Protein AF-A0A9W9SJE1-F1 (afdb_monomer)

Secondary structure (DSSP, 8-state):
-HHHHHHHHHHHHHHHHTTHHHHHH--SHHHHHHHHHHHHHHHHTT-HHHHHHHHHHHHHHHHHHHHT--TT--HHHHHHHHHHHHHHHHHHHHHHHH-TTSPP-STGGGGGGSPPP------SSHHHHHHHHHHHHHHHHHHHHHHHHHHHHH-TTT-GGG-TTTHHHHHHHHHHHHHHHHHTS-TTT---SSSPPPSSHHHHHHHHHHHHHHHHHHHHHHHHHHHS-TTHHHHS-THHHHHHHHHHHHHHHHT--TTSPPPHHHHHHHHHHHHHHHHHHHHHTT-

pLDDT: mean 78.99, std 17.35, range [37.31, 98.38]

Structure (mmCIF, N/CA/C/O backbone):
data_AF-A0A9W9SJE1-F1
#
_entry.id   AF-A0A9W9SJE1-F1
#
loop_
_atom_site.group_PDB
_atom_site.id
_atom_site.type_symbol
_atom_site.label_atom_id
_atom_site.label_alt_id
_atom_site.label_comp_id
_atom_site.label_asym_id
_atom_site.label_entity_id
_atom_site.label_seq_id
_atom_site.pdbx_PDB_ins_code
_atom_site.Cartn_x
_atom_site.Cartn_y
_atom_site.Cartn_z
_atom_site.occupancy
_atom_site.B_iso_or_equiv
_atom_site.auth_seq_id
_atom_site.auth_comp_id
_atom_site.auth_asym_id
_atom_site.auth_atom_id
_atom_site.pdbx_PDB_model_num
ATOM 1 N N . MET A 1 1 ? 0.567 29.316 14.029 1.00 60.53 1 MET A N 1
ATOM 2 C CA . MET A 1 1 ? -0.545 28.355 13.853 1.00 60.53 1 MET A CA 1
ATOM 3 C C . MET A 1 1 ? -0.023 26.923 13.755 1.00 60.53 1 MET A C 1
ATOM 5 O O . MET A 1 1 ? -0.413 26.099 14.567 1.00 60.53 1 MET A O 1
ATOM 9 N N . GLU A 1 2 ? 0.942 26.651 12.872 1.00 68.56 2 GLU A N 1
ATOM 10 C CA . GLU A 1 2 ? 1.502 25.303 12.653 1.00 68.56 2 GLU A CA 1
ATOM 11 C C . GLU A 1 2 ? 2.203 24.687 13.886 1.00 68.56 2 GLU A C 1
ATOM 13 O O . GLU A 1 2 ? 1.967 23.532 14.227 1.00 68.56 2 GLU A O 1
ATOM 18 N N . SER A 1 3 ? 2.989 25.474 14.634 1.00 80.44 3 SER A N 1
ATOM 19 C CA . SER A 1 3 ? 3.622 25.030 15.896 1.00 80.44 3 SER A CA 1
ATOM 20 C C . SER A 1 3 ? 2.597 24.581 16.954 1.00 80.44 3 SER A C 1
ATOM 22 O O . SER A 1 3 ? 2.772 23.556 17.612 1.00 80.44 3 SER A O 1
ATOM 24 N N . GLN A 1 4 ? 1.471 25.291 17.057 1.00 85.94 4 GLN A N 1
ATOM 25 C CA . GLN A 1 4 ? 0.402 24.971 18.003 1.00 85.94 4 GLN A CA 1
ATOM 26 C C . GLN A 1 4 ? -0.357 23.696 17.602 1.00 85.94 4 GLN A C 1
ATOM 28 O O . GLN A 1 4 ? -0.699 22.890 18.464 1.00 85.94 4 GLN A O 1
ATOM 33 N N . GLN A 1 5 ? -0.578 23.479 16.302 1.00 85.06 5 GLN A N 1
ATOM 34 C CA . GLN A 1 5 ? -1.190 22.249 15.786 1.00 85.06 5 GLN A CA 1
ATOM 35 C C . GLN A 1 5 ? -0.291 21.030 16.005 1.00 85.06 5 GLN A C 1
ATOM 37 O O . GLN A 1 5 ? -0.777 19.992 16.448 1.00 85.06 5 GLN A O 1
ATOM 42 N N . ARG A 1 6 ? 1.023 21.160 15.775 1.00 87.12 6 ARG A N 1
ATOM 43 C CA . ARG A 1 6 ? 1.996 20.094 16.068 1.00 87.12 6 ARG A CA 1
ATOM 44 C C . ARG A 1 6 ? 2.026 19.749 17.558 1.00 87.12 6 ARG A C 1
ATOM 46 O O . ARG A 1 6 ? 2.008 18.572 17.908 1.00 87.12 6 ARG A O 1
ATOM 53 N N . PHE A 1 7 ? 2.002 20.759 18.429 1.00 90.88 7 PHE A N 1
ATOM 54 C CA . PHE A 1 7 ? 1.930 20.557 19.877 1.00 90.88 7 PHE A CA 1
ATOM 55 C C . PHE A 1 7 ? 0.662 19.794 20.290 1.00 90.88 7 PHE A C 1
ATOM 57 O O . PHE A 1 7 ? 0.749 18.785 20.988 1.00 90.88 7 PHE A O 1
ATOM 64 N N . LEU A 1 8 ? -0.508 20.221 19.805 1.00 92.75 8 LEU A N 1
ATOM 65 C CA . LEU A 1 8 ? -1.774 19.525 20.055 1.00 92.75 8 LEU A CA 1
ATOM 66 C C . LEU A 1 8 ? -1.744 18.085 19.528 1.00 92.75 8 LEU A C 1
ATOM 68 O O . LEU A 1 8 ? -2.147 17.166 20.238 1.00 92.75 8 LEU A O 1
ATOM 72 N N . GLY A 1 9 ? -1.213 17.874 18.321 1.00 90.94 9 GLY A N 1
ATOM 73 C CA . GLY A 1 9 ? -1.046 16.546 17.733 1.00 90.94 9 GLY A CA 1
ATOM 74 C C . GLY A 1 9 ? -0.197 15.618 18.605 1.00 90.94 9 GLY A C 1
ATOM 75 O O . GLY A 1 9 ? -0.580 14.471 18.816 1.00 90.94 9 GLY A O 1
ATOM 76 N N . SER A 1 10 ? 0.908 16.119 19.168 1.00 93.25 10 SER A N 1
ATOM 77 C CA . SER A 1 10 ? 1.743 15.363 20.116 1.00 93.25 10 SER A CA 1
ATOM 78 C C . SER A 1 10 ? 0.975 14.999 21.386 1.00 93.25 10 SER A C 1
ATOM 80 O O . SER A 1 10 ? 0.987 13.845 21.799 1.00 93.25 10 SER A O 1
ATOM 82 N N . MET A 1 11 ? 0.246 15.952 21.972 1.00 95.88 11 MET A N 1
ATOM 83 C CA . MET A 1 11 ? -0.537 15.723 23.192 1.00 95.88 11 MET A CA 1
ATOM 84 C C . MET A 1 11 ? -1.621 14.651 22.999 1.00 95.88 11 MET A C 1
ATOM 86 O O . MET A 1 11 ? -1.776 13.758 23.835 1.00 95.88 11 MET A O 1
ATOM 90 N N . TYR A 1 12 ? -2.368 14.710 21.891 1.00 94.94 12 TYR A N 1
ATOM 91 C CA . TYR A 1 12 ? -3.376 13.694 21.578 1.00 94.94 12 TYR A CA 1
ATOM 92 C C . TYR A 1 12 ? -2.743 12.333 21.309 1.00 94.94 12 TYR A C 1
ATOM 94 O O . TYR A 1 12 ? -3.233 11.321 21.817 1.00 94.94 12 TYR A O 1
ATOM 102 N N . PHE A 1 13 ? -1.640 12.311 20.557 1.00 96.25 13 PHE A N 1
ATOM 103 C CA . PHE A 1 13 ? -0.925 11.078 20.276 1.00 96.25 13 PHE A CA 1
ATOM 104 C C . PHE A 1 13 ? -0.392 10.433 21.553 1.00 96.25 13 PHE A C 1
ATOM 106 O O . PHE A 1 13 ? -0.596 9.244 21.738 1.00 96.25 13 PHE A O 1
ATOM 113 N N . GLU A 1 14 ? 0.202 11.183 22.482 1.00 96.44 14 GLU A N 1
ATOM 114 C CA . GLU A 1 14 ? 0.674 10.638 23.761 1.00 96.44 14 GLU A CA 1
ATOM 115 C C . GLU A 1 14 ? -0.449 9.979 24.571 1.00 96.44 14 GLU A C 1
ATOM 117 O O . GLU A 1 14 ? -0.274 8.893 25.130 1.00 96.44 14 GLU A O 1
ATOM 122 N N . CYS A 1 15 ? -1.624 10.610 24.624 1.00 96.19 15 CYS A N 1
ATOM 123 C CA . CYS A 1 15 ? -2.797 10.049 25.289 1.00 96.19 15 CYS A CA 1
ATOM 124 C C . CYS A 1 15 ? -3.290 8.761 24.613 1.00 96.19 15 CYS A C 1
ATOM 126 O O . CYS A 1 15 ? -3.624 7.799 25.309 1.00 96.19 15 CYS A O 1
ATOM 128 N N . ALA A 1 16 ? -3.323 8.726 23.279 1.00 95.69 16 ALA A N 1
ATOM 129 C CA . ALA A 1 16 ? -3.683 7.532 22.519 1.00 95.69 16 ALA A CA 1
ATOM 130 C C . ALA A 1 16 ? -2.633 6.423 22.684 1.00 95.69 16 ALA A C 1
ATOM 132 O O . ALA A 1 16 ? -2.979 5.271 22.941 1.00 95.69 16 ALA A O 1
ATOM 133 N N . PHE A 1 17 ? -1.349 6.780 22.633 1.00 97.19 17 PHE A N 1
ATOM 134 C CA . PHE A 1 17 ? -0.219 5.861 22.704 1.00 97.19 17 PHE A CA 1
ATOM 135 C C . PHE A 1 17 ? -0.168 5.113 24.040 1.00 97.19 17 PHE A C 1
ATOM 137 O O . PHE A 1 17 ? 0.094 3.913 24.070 1.00 97.19 17 PHE A O 1
ATOM 144 N N . LYS A 1 18 ? -0.551 5.772 25.143 1.00 97.44 18 LYS A N 1
ATOM 145 C CA . LYS A 1 18 ? -0.723 5.127 26.460 1.00 97.44 18 LYS A CA 1
ATOM 146 C C . LYS A 1 18 ? -1.753 3.988 26.462 1.00 97.44 18 LYS A C 1
ATOM 148 O O . LYS A 1 18 ? -1.689 3.128 27.335 1.00 97.44 18 LYS A O 1
ATOM 153 N N . LYS A 1 19 ? -2.696 3.967 25.513 1.00 96.69 19 LYS A N 1
ATOM 154 C CA . LYS A 1 19 ? -3.745 2.938 25.390 1.00 96.69 19 LYS A CA 1
ATOM 155 C C . LYS A 1 19 ? -3.423 1.848 24.367 1.00 96.69 19 LYS A C 1
ATOM 157 O O . LYS A 1 19 ? -4.131 0.848 24.312 1.00 96.69 19 LYS A O 1
ATOM 162 N N . ILE A 1 20 ? -2.351 1.997 23.591 1.00 97.44 20 ILE A N 1
ATOM 163 C CA . ILE A 1 20 ? -1.966 1.048 22.538 1.00 97.44 20 ILE A CA 1
ATOM 164 C C . ILE A 1 20 ? -1.755 -0.394 23.017 1.00 97.44 20 ILE A C 1
ATOM 166 O O . ILE A 1 20 ? -2.112 -1.293 22.254 1.00 97.44 20 ILE A O 1
ATOM 170 N N . PRO A 1 21 ? -1.288 -0.673 24.251 1.00 97.69 21 PRO A N 1
ATOM 171 C CA . 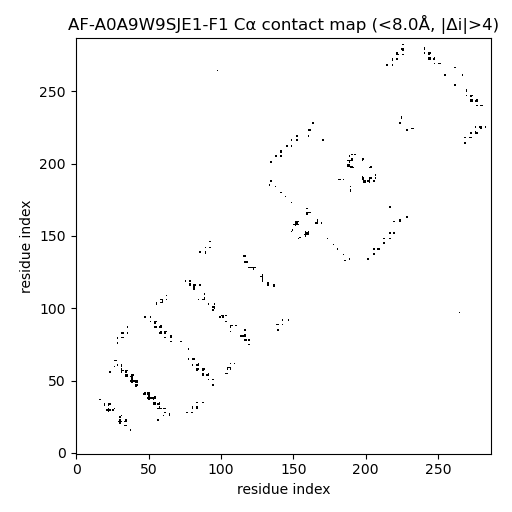PRO A 1 21 ? -1.231 -2.049 24.745 1.00 97.69 21 PRO A CA 1
ATOM 172 C C . PRO A 1 21 ? -2.580 -2.790 24.692 1.00 97.69 21 PRO A C 1
ATOM 174 O O . PRO A 1 21 ? -2.598 -3.997 24.464 1.00 97.69 21 PRO A O 1
ATOM 177 N N . LEU A 1 22 ? -3.710 -2.080 24.826 1.00 96.81 22 LEU A N 1
ATOM 178 C CA . LEU A 1 22 ? -5.050 -2.668 24.685 1.00 96.81 22 LEU A CA 1
ATOM 179 C C . LEU A 1 22 ? -5.296 -3.126 23.240 1.00 96.81 22 LEU A C 1
ATOM 181 O O . LEU A 1 22 ? -5.630 -4.283 23.001 1.00 96.81 22 LEU A O 1
ATOM 185 N N . ALA A 1 23 ? -5.020 -2.253 22.268 1.00 96.06 23 ALA A N 1
ATOM 186 C CA . ALA A 1 23 ? -5.132 -2.579 20.845 1.00 96.06 23 ALA A CA 1
ATOM 187 C C . ALA A 1 23 ? -4.161 -3.699 20.417 1.00 96.06 23 ALA A C 1
ATOM 189 O O . ALA A 1 23 ? -4.458 -4.490 19.524 1.00 96.06 23 ALA A O 1
ATOM 190 N N . GLN A 1 24 ? -2.995 -3.811 21.061 1.00 96.31 24 GLN A N 1
ATOM 191 C CA . GLN A 1 24 ? -2.078 -4.927 20.821 1.00 96.31 24 GLN A CA 1
ATOM 192 C C . GLN A 1 24 ? -2.643 -6.267 21.308 1.00 96.31 24 GLN A C 1
ATOM 194 O O . GLN A 1 24 ? -2.449 -7.280 20.631 1.00 96.31 24 GLN A O 1
ATOM 199 N N . ALA A 1 25 ? -3.351 -6.288 22.437 1.00 96.56 25 ALA A N 1
ATOM 200 C CA . ALA A 1 25 ? -3.960 -7.503 22.974 1.00 96.56 25 ALA A CA 1
ATOM 201 C C . ALA A 1 25 ? -5.207 -7.944 22.182 1.00 96.56 25 ALA A C 1
ATOM 203 O O . ALA A 1 25 ? -5.459 -9.139 22.038 1.00 96.56 25 ALA A O 1
ATOM 204 N N . GLU A 1 26 ? -5.966 -6.998 21.632 1.00 94.56 26 GLU A N 1
ATOM 205 C CA . GLU A 1 26 ? -7.249 -7.262 20.976 1.00 94.56 26 GLU A CA 1
ATOM 206 C C . GLU A 1 26 ? -7.140 -7.665 19.496 1.00 94.56 26 GLU A C 1
ATOM 208 O O . GLU A 1 26 ? -6.205 -7.300 18.782 1.00 94.56 26 GLU A O 1
ATOM 213 N N . PHE A 1 27 ? -8.139 -8.405 19.010 1.00 92.69 27 PHE A N 1
ATOM 214 C CA . PHE A 1 27 ? -8.314 -8.771 17.600 1.00 92.69 27 PHE A CA 1
ATOM 215 C C . PHE A 1 27 ? -9.662 -8.241 17.106 1.00 92.69 27 PHE A C 1
ATOM 217 O O . PHE A 1 27 ? -10.623 -8.982 16.927 1.00 92.69 27 PHE A O 1
ATOM 224 N N . THR A 1 28 ? -9.738 -6.924 16.937 1.00 92.44 28 THR A N 1
ATOM 225 C CA . THR A 1 28 ? -10.924 -6.207 16.452 1.00 92.44 28 THR A CA 1
ATOM 226 C C . THR A 1 28 ? -10.528 -5.247 15.329 1.00 92.44 28 THR A C 1
ATOM 228 O O . THR A 1 28 ? -9.356 -4.883 15.204 1.00 92.44 28 THR A O 1
ATOM 231 N N . ALA A 1 29 ? -11.493 -4.828 14.504 1.00 92.19 29 ALA A N 1
ATOM 232 C CA . ALA A 1 29 ? -11.247 -3.828 13.461 1.00 92.19 29 ALA A CA 1
ATOM 233 C C . ALA A 1 29 ? -10.716 -2.512 14.055 1.00 92.19 29 ALA A C 1
ATOM 235 O O . ALA A 1 29 ? -9.742 -1.962 13.545 1.00 92.19 29 ALA A O 1
ATOM 236 N N . ASP A 1 30 ? -11.277 -2.082 15.187 1.00 94.19 30 ASP A N 1
ATOM 237 C CA . ASP A 1 30 ? -10.871 -0.864 15.893 1.00 94.19 30 ASP A CA 1
ATOM 238 C C . ASP A 1 30 ? -9.426 -0.967 16.403 1.00 94.19 30 ASP A C 1
ATOM 240 O O . ASP A 1 30 ? -8.629 -0.048 16.222 1.00 94.19 30 ASP A O 1
ATOM 244 N N . ALA A 1 31 ? -9.040 -2.116 16.970 1.00 96.12 31 ALA A N 1
ATOM 245 C CA . ALA A 1 31 ? -7.670 -2.354 17.415 1.00 96.12 31 ALA A CA 1
ATOM 246 C C . ALA A 1 31 ? -6.671 -2.300 16.247 1.00 96.12 31 ALA A C 1
ATOM 248 O O . ALA A 1 31 ? -5.624 -1.653 16.347 1.00 96.12 31 ALA A O 1
ATOM 249 N N . VAL A 1 32 ? -7.006 -2.931 15.117 1.00 97.19 32 VAL A N 1
ATOM 250 C CA . VAL A 1 32 ? -6.198 -2.874 13.890 1.00 97.19 32 VAL A CA 1
ATOM 251 C C . VAL A 1 32 ? -6.081 -1.437 13.380 1.00 97.19 32 VAL A C 1
ATOM 253 O O . VAL A 1 32 ? -4.984 -0.997 13.035 1.00 97.19 32 VAL A O 1
ATOM 256 N N . GLN A 1 33 ? -7.176 -0.681 13.399 1.00 96.31 33 GLN A N 1
ATOM 257 C CA . GLN A 1 33 ? -7.207 0.721 13.000 1.00 96.31 33 GLN A CA 1
ATOM 258 C C . GLN A 1 33 ? -6.338 1.602 13.912 1.00 96.31 33 GLN A C 1
ATOM 260 O O . GLN A 1 33 ? -5.570 2.428 13.417 1.00 96.31 33 GLN A O 1
ATOM 265 N N . CYS A 1 34 ? -6.384 1.401 15.233 1.00 97.75 34 CYS A N 1
ATOM 266 C CA . CYS A 1 34 ? -5.523 2.110 16.181 1.00 97.75 34 CYS A CA 1
ATOM 267 C C . CYS A 1 34 ? -4.034 1.846 15.921 1.00 97.75 34 CYS A C 1
ATOM 269 O O . CYS A 1 34 ? -3.230 2.783 15.926 1.00 97.75 34 CYS A O 1
ATOM 271 N N . LEU A 1 35 ? -3.655 0.586 15.679 1.00 98.38 35 LEU A N 1
ATOM 272 C CA . LEU A 1 35 ? -2.274 0.221 15.349 1.00 98.38 35 LEU A CA 1
ATOM 273 C C . LEU A 1 35 ? -1.845 0.842 14.016 1.00 98.38 35 LEU A C 1
ATOM 275 O O . LEU A 1 35 ? -0.769 1.432 13.936 1.00 98.38 35 LEU A O 1
ATOM 279 N N . PHE A 1 36 ? -2.707 0.786 13.002 1.00 98.31 36 PHE A N 1
ATOM 280 C CA . PHE A 1 36 ? -2.451 1.381 11.696 1.00 98.31 36 PHE A CA 1
ATOM 281 C C . PHE A 1 36 ? -2.221 2.898 11.788 1.00 98.31 36 PHE A C 1
ATOM 283 O O . PHE A 1 36 ? -1.191 3.390 11.327 1.00 98.31 36 PHE A O 1
ATOM 290 N N . PHE A 1 37 ? -3.110 3.641 12.457 1.00 97.75 37 PHE A N 1
ATOM 291 C CA . PHE A 1 37 ? -2.941 5.087 12.642 1.00 97.75 37 PHE A CA 1
ATOM 292 C C . PHE A 1 37 ? -1.718 5.446 13.487 1.00 97.75 37 PHE A C 1
ATOM 294 O O . PHE A 1 37 ? -1.068 6.457 13.224 1.00 97.75 37 PHE A O 1
ATOM 301 N N . THR A 1 38 ? -1.362 4.610 14.464 1.00 98.25 38 THR A N 1
ATOM 302 C CA . THR A 1 38 ? -0.121 4.783 15.232 1.00 98.25 38 THR A CA 1
ATOM 303 C C . THR A 1 38 ? 1.102 4.661 14.330 1.00 98.25 38 THR A C 1
ATOM 305 O O . THR A 1 38 ? 2.008 5.491 14.395 1.00 98.25 38 THR A O 1
ATOM 308 N N . GLY A 1 39 ? 1.106 3.665 13.442 1.00 97.94 39 GLY A N 1
ATOM 309 C CA . GLY A 1 39 ? 2.144 3.504 12.432 1.00 97.94 39 GLY A CA 1
ATOM 310 C C . GLY A 1 39 ? 2.230 4.696 11.480 1.00 97.94 39 GLY A C 1
ATOM 311 O O . GLY A 1 39 ? 3.318 5.231 11.282 1.00 97.94 39 GLY A O 1
ATOM 312 N N . LEU A 1 40 ? 1.090 5.178 10.970 1.00 97.31 40 LEU A N 1
ATOM 313 C CA . LEU A 1 40 ? 1.037 6.376 10.124 1.00 97.31 40 LEU A CA 1
ATOM 314 C C . LEU A 1 40 ? 1.584 7.618 10.830 1.00 97.31 40 LEU A C 1
ATOM 316 O O . LEU A 1 40 ? 2.345 8.376 10.232 1.00 97.31 40 LEU A O 1
ATOM 320 N N . TYR A 1 41 ? 1.246 7.821 12.104 1.00 96.44 41 TYR A N 1
ATOM 321 C CA . TYR A 1 41 ? 1.782 8.936 12.880 1.00 96.44 41 TYR A CA 1
ATOM 322 C C . TYR A 1 41 ? 3.315 8.875 12.964 1.00 96.44 41 TYR A C 1
ATOM 324 O O . TYR A 1 41 ? 3.989 9.874 12.717 1.00 96.44 41 TYR A O 1
ATOM 332 N N . PHE A 1 42 ? 3.890 7.694 13.223 1.00 96.31 42 PHE A N 1
ATOM 333 C CA . PHE A 1 42 ? 5.345 7.519 13.191 1.00 96.31 42 PHE A CA 1
ATOM 334 C C . PHE A 1 42 ? 5.953 7.739 11.801 1.00 96.31 42 PHE A C 1
ATOM 336 O O . PHE A 1 42 ? 7.063 8.271 11.723 1.00 96.31 42 PHE A O 1
ATOM 343 N N . SER A 1 43 ? 5.246 7.399 10.718 1.00 93.62 43 SER A N 1
ATOM 344 C CA . SER A 1 43 ? 5.682 7.727 9.354 1.00 93.62 43 SER A CA 1
ATOM 345 C C . SER A 1 43 ? 5.784 9.239 9.149 1.00 93.62 43 SER A C 1
ATOM 347 O O . SER A 1 43 ? 6.801 9.712 8.647 1.00 93.62 43 SER A O 1
ATOM 349 N N . PHE A 1 44 ? 4.792 10.014 9.608 1.00 91.50 44 PHE A N 1
ATOM 350 C CA . PHE A 1 44 ? 4.830 11.483 9.545 1.00 91.50 44 PHE A CA 1
ATOM 351 C C . PHE A 1 44 ? 5.928 12.102 10.416 1.00 91.50 44 PHE A C 1
ATOM 353 O O . PHE A 1 44 ? 6.427 13.180 10.104 1.00 91.50 44 PHE A O 1
ATOM 360 N N . LEU A 1 45 ? 6.345 11.412 11.479 1.00 90.38 45 LEU A N 1
ATOM 361 C CA . LEU A 1 45 ? 7.508 11.791 12.282 1.00 90.38 45 LEU A CA 1
ATOM 362 C C . LEU A 1 45 ? 8.849 11.332 11.688 1.00 90.38 45 LEU A C 1
ATOM 364 O O . LEU A 1 45 ? 9.872 11.481 12.356 1.00 90.38 45 LEU A O 1
ATOM 368 N N . GLN A 1 46 ? 8.856 10.751 10.483 1.00 91.56 46 GLN A N 1
ATOM 369 C CA . GLN A 1 46 ? 10.049 10.203 9.828 1.00 91.56 46 GLN A CA 1
ATOM 370 C C . GLN A 1 46 ? 10.757 9.136 10.683 1.00 91.56 46 GLN A C 1
ATOM 372 O O . GLN A 1 46 ? 11.983 9.069 10.752 1.00 91.56 46 GLN A O 1
ATOM 377 N N . ARG A 1 47 ? 9.980 8.278 11.359 1.00 91.75 47 ARG A N 1
ATOM 378 C CA . ARG A 1 47 ? 10.493 7.194 12.213 1.00 91.75 47 ARG A CA 1
ATOM 379 C C . ARG A 1 47 ? 10.177 5.823 11.606 1.00 91.75 47 ARG A C 1
ATOM 381 O O . ARG A 1 47 ? 9.300 5.122 12.117 1.00 91.75 47 ARG A O 1
ATOM 388 N N . PRO A 1 48 ? 10.881 5.411 10.535 1.00 92.25 48 PRO A N 1
ATOM 389 C CA . PRO A 1 48 ? 10.487 4.275 9.701 1.00 92.25 48 PRO A CA 1
ATOM 390 C C . PRO A 1 48 ? 10.439 2.947 10.461 1.00 92.25 48 PRO A C 1
ATOM 392 O O . PRO A 1 48 ? 9.507 2.181 10.267 1.00 92.25 48 PRO A O 1
ATOM 395 N N . LEU A 1 49 ? 11.372 2.688 11.385 1.00 93.31 49 LEU A N 1
ATOM 396 C CA . LEU A 1 49 ? 11.376 1.438 12.161 1.00 93.31 49 LEU A CA 1
ATOM 397 C C . LEU A 1 49 ? 10.184 1.337 13.123 1.00 93.31 49 LEU A C 1
ATOM 399 O O . LEU A 1 49 ? 9.599 0.267 13.287 1.00 93.31 49 LEU A O 1
ATOM 403 N N . GLN A 1 50 ? 9.801 2.456 13.746 1.00 96.25 50 GLN A N 1
ATOM 404 C CA . GLN A 1 50 ? 8.627 2.497 14.619 1.00 96.25 50 GLN A CA 1
ATOM 405 C C . GLN A 1 50 ? 7.346 2.369 13.791 1.00 96.25 50 GLN A C 1
ATOM 407 O O . GLN A 1 50 ? 6.474 1.576 14.137 1.00 96.25 50 GLN A O 1
ATOM 412 N N . ALA A 1 51 ? 7.263 3.097 12.676 1.00 97.31 51 ALA A N 1
ATOM 413 C CA . ALA A 1 51 ? 6.144 3.018 11.746 1.00 97.31 51 ALA A CA 1
ATOM 414 C C . ALA A 1 51 ? 5.938 1.590 11.232 1.00 97.31 51 ALA A C 1
ATOM 416 O O . ALA A 1 51 ? 4.843 1.039 11.356 1.00 97.31 51 ALA A O 1
ATOM 417 N N . TRP A 1 52 ? 7.013 0.968 10.747 1.00 96.94 52 TRP A N 1
ATOM 418 C CA . TRP A 1 52 ? 7.018 -0.407 10.273 1.00 96.94 52 TRP A CA 1
ATOM 419 C C . TRP A 1 52 ? 6.534 -1.388 11.345 1.00 96.94 52 TRP A C 1
ATOM 421 O O . TRP A 1 52 ? 5.700 -2.236 11.041 1.00 96.94 52 TRP A O 1
ATOM 431 N N . SER A 1 53 ? 6.980 -1.261 12.600 1.00 97.44 53 SER A N 1
ATOM 432 C CA . SER A 1 53 ? 6.559 -2.165 13.681 1.00 97.44 53 SER A CA 1
ATOM 433 C C . SER A 1 53 ? 5.037 -2.154 13.888 1.00 97.44 53 SER A C 1
ATOM 435 O O . SER A 1 53 ? 4.411 -3.213 13.974 1.00 97.44 53 SER A O 1
ATOM 437 N N . PHE A 1 54 ? 4.422 -0.969 13.905 1.00 98.25 54 PHE A N 1
ATOM 438 C CA . PHE A 1 54 ? 2.974 -0.831 14.079 1.00 98.25 54 PHE A CA 1
ATOM 439 C C . PHE A 1 54 ? 2.178 -1.211 12.828 1.00 98.25 54 PHE A C 1
ATOM 441 O O . PHE A 1 54 ? 1.147 -1.876 12.944 1.00 98.25 54 PHE A O 1
ATOM 448 N N . ILE A 1 55 ? 2.668 -0.857 11.637 1.00 98.19 55 ILE A N 1
ATOM 449 C CA . ILE A 1 55 ? 2.052 -1.248 10.361 1.00 98.19 55 ILE A CA 1
ATOM 450 C C . ILE A 1 55 ? 2.104 -2.767 10.186 1.00 98.19 55 ILE A C 1
ATOM 452 O O . ILE A 1 55 ? 1.108 -3.355 9.774 1.00 98.19 55 ILE A O 1
ATOM 456 N N . SER A 1 56 ? 3.200 -3.414 10.587 1.00 97.75 56 SER A N 1
ATOM 457 C CA . SER A 1 56 ? 3.349 -4.872 10.542 1.00 97.75 56 SER A CA 1
ATOM 458 C C . SER A 1 56 ? 2.416 -5.579 11.524 1.00 97.75 56 SER A C 1
ATOM 460 O O . S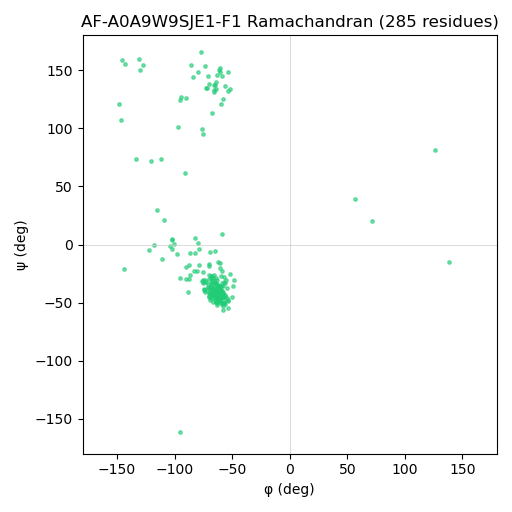ER A 1 56 ? 1.802 -6.598 11.197 1.00 97.75 56 SER A O 1
ATOM 462 N N . ALA A 1 57 ? 2.250 -5.025 12.729 1.00 97.88 57 ALA A N 1
ATOM 463 C CA . ALA A 1 57 ? 1.285 -5.536 13.699 1.00 97.88 57 ALA A CA 1
ATOM 464 C C . ALA A 1 57 ? -0.158 -5.412 13.178 1.00 97.88 57 ALA A C 1
ATOM 466 O O . ALA A 1 57 ? -0.934 -6.366 13.280 1.00 97.88 57 ALA A O 1
ATOM 467 N N . ALA A 1 58 ? -0.505 -4.266 12.578 1.00 98.25 58 ALA A N 1
ATOM 468 C CA . ALA A 1 58 ? -1.802 -4.050 11.945 1.00 98.25 58 ALA A CA 1
ATOM 469 C C . ALA A 1 58 ? -2.024 -5.020 10.772 1.00 98.25 58 ALA A C 1
ATOM 471 O O . ALA A 1 58 ? -3.061 -5.675 10.724 1.00 98.25 58 ALA A O 1
ATOM 472 N N . ALA A 1 59 ? -1.034 -5.183 9.890 1.00 97.62 59 ALA A N 1
ATOM 473 C CA . ALA A 1 59 ? -1.061 -6.105 8.754 1.00 97.62 59 ALA A CA 1
ATOM 474 C C . ALA A 1 59 ? -1.311 -7.554 9.195 1.00 97.62 59 ALA A C 1
ATOM 476 O O . ALA A 1 59 ? -2.238 -8.204 8.711 1.00 97.62 59 ALA A O 1
ATOM 477 N N . THR A 1 60 ? -0.542 -8.032 10.177 1.00 96.88 60 THR A N 1
ATOM 478 C CA . THR A 1 60 ? -0.644 -9.401 10.706 1.00 96.88 60 THR A CA 1
ATOM 479 C C . THR A 1 60 ? -2.024 -9.665 11.310 1.00 96.88 60 THR A C 1
ATOM 481 O O . THR A 1 60 ? -2.664 -10.673 11.006 1.00 96.88 60 THR A O 1
ATOM 484 N N . LYS A 1 61 ? -2.525 -8.744 12.143 1.00 96.31 61 LYS A N 1
ATOM 485 C CA . LYS A 1 61 ? -3.862 -8.862 12.741 1.00 96.31 61 LYS A CA 1
ATOM 486 C C . LYS A 1 61 ? -4.966 -8.770 11.691 1.00 96.31 61 LYS A C 1
ATOM 488 O O . LYS A 1 61 ? -5.916 -9.544 11.752 1.00 96.31 61 LYS A O 1
ATOM 493 N N . CYS A 1 62 ? -4.830 -7.868 10.722 1.00 95.00 62 CYS A N 1
ATOM 494 C CA . CYS A 1 62 ? -5.785 -7.710 9.630 1.00 95.00 62 CYS A CA 1
ATOM 495 C C . CYS A 1 62 ? -5.889 -8.995 8.796 1.00 95.00 62 CYS A C 1
ATOM 497 O O . CYS A 1 62 ? -6.989 -9.499 8.581 1.00 95.00 62 CYS A O 1
ATOM 499 N N . ARG A 1 63 ? -4.747 -9.591 8.426 1.00 94.62 63 ARG A N 1
ATOM 500 C CA . ARG A 1 63 ? -4.673 -10.891 7.741 1.00 94.62 63 ARG A CA 1
ATOM 501 C C . ARG A 1 63 ? -5.428 -11.980 8.504 1.00 94.62 63 ARG A C 1
ATOM 503 O O . ARG A 1 63 ? -6.223 -12.703 7.907 1.00 94.62 63 ARG A O 1
ATOM 510 N N . LEU A 1 64 ? -5.207 -12.089 9.814 1.00 93.62 64 LEU A N 1
ATOM 511 C CA . LEU A 1 64 ? -5.907 -13.064 10.655 1.00 93.62 64 LEU A CA 1
ATOM 512 C C . LEU A 1 64 ? -7.420 -12.809 10.695 1.00 93.62 64 LEU A C 1
ATOM 514 O O . LEU A 1 64 ? -8.196 -13.736 10.487 1.00 93.62 64 LEU A O 1
ATOM 518 N N . LEU A 1 65 ? -7.850 -11.563 10.895 1.00 93.75 65 LEU A N 1
ATOM 519 C CA . LEU A 1 65 ? -9.274 -11.220 10.944 1.00 93.75 65 LEU A CA 1
ATOM 520 C C . LEU A 1 65 ? -9.993 -11.487 9.618 1.00 93.75 65 LEU A C 1
ATOM 522 O O . LEU A 1 65 ? -11.098 -12.027 9.627 1.00 93.75 65 LEU A O 1
ATOM 526 N N . LEU A 1 66 ? -9.361 -11.173 8.487 1.00 92.3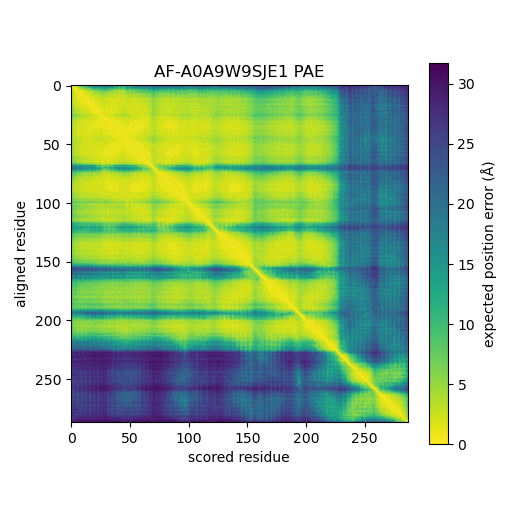1 66 LEU A N 1
ATOM 527 C CA . LEU A 1 66 ? -9.908 -11.461 7.158 1.00 92.31 66 LEU A CA 1
ATOM 528 C C . LEU A 1 66 ? -9.970 -12.969 6.871 1.00 92.31 66 LEU A C 1
ATOM 530 O O . LEU A 1 66 ? -10.890 -13.424 6.201 1.00 92.31 66 LEU A O 1
ATOM 534 N N . SER A 1 67 ? -9.036 -13.753 7.418 1.00 90.50 67 SER A N 1
ATOM 535 C CA . SER A 1 67 ? -9.000 -15.213 7.231 1.00 90.50 67 SER A CA 1
ATOM 536 C C . SER A 1 67 ? -10.042 -15.951 8.080 1.00 90.50 67 SER A C 1
ATOM 538 O O . SER A 1 67 ? -10.546 -16.993 7.671 1.00 90.50 67 SER A O 1
ATOM 540 N N . TYR A 1 68 ? -10.374 -15.418 9.259 1.00 88.62 68 TYR A N 1
ATOM 541 C CA . TYR A 1 68 ? -11.297 -16.030 10.223 1.00 88.62 68 TYR A CA 1
ATOM 542 C C . TYR A 1 68 ? -12.565 -15.197 10.438 1.00 88.62 68 TYR A C 1
ATOM 544 O O . TYR A 1 68 ? -13.142 -15.200 11.525 1.00 88.62 68 TYR A O 1
ATOM 552 N N . THR A 1 69 ? -12.993 -14.458 9.412 1.00 82.56 69 THR A N 1
ATOM 553 C CA . THR A 1 69 ? -14.170 -13.587 9.483 1.00 82.56 69 THR A CA 1
ATOM 554 C C . THR A 1 69 ? -15.434 -14.397 9.822 1.00 82.56 69 THR A C 1
ATOM 556 O O . THR A 1 69 ? -15.809 -15.290 9.059 1.00 82.56 69 THR A O 1
ATOM 559 N N . PRO A 1 70 ? -16.133 -14.091 10.934 1.00 79.81 70 PRO A N 1
ATOM 560 C CA . PRO A 1 70 ? -17.435 -14.682 11.226 1.00 79.81 70 PRO A CA 1
ATOM 561 C C . PRO A 1 70 ? -18.476 -14.301 10.166 1.00 79.81 70 PRO A C 1
ATOM 563 O O . PRO A 1 70 ? -18.482 -13.169 9.688 1.00 79.81 70 PRO A O 1
ATOM 566 N N . SER A 1 71 ? -19.411 -15.206 9.866 1.00 76.50 71 SER A N 1
ATOM 567 C CA . SER A 1 71 ? -20.450 -14.997 8.839 1.00 76.50 71 SER A CA 1
ATOM 568 C C . SER A 1 71 ? -21.380 -13.798 9.093 1.00 76.50 71 SER A C 1
ATOM 570 O O . SER A 1 71 ? -22.079 -13.387 8.174 1.00 76.50 71 SER A O 1
ATOM 572 N N . ASP A 1 72 ? -21.409 -13.265 10.315 1.00 81.81 72 ASP A N 1
ATOM 573 C CA . ASP A 1 72 ? -22.325 -12.205 10.767 1.00 81.81 72 ASP A CA 1
ATOM 574 C C . ASP A 1 72 ? -21.613 -10.854 10.994 1.00 81.81 72 ASP A C 1
ATOM 576 O O . ASP A 1 72 ? -22.057 -10.006 11.764 1.00 81.81 72 ASP A O 1
ATOM 580 N N . GLN A 1 73 ? -20.436 -10.644 10.391 1.00 82.00 73 GLN A N 1
ATOM 581 C CA . GLN A 1 73 ? -19.740 -9.363 10.538 1.00 82.00 73 GLN A CA 1
ATOM 582 C C . GLN A 1 73 ? -20.434 -8.245 9.745 1.00 82.00 73 GLN A C 1
ATOM 584 O O . GLN A 1 73 ? -20.730 -8.430 8.562 1.00 82.00 73 GLN A O 1
ATOM 589 N N . PRO A 1 74 ? -20.617 -7.052 10.346 1.00 87.88 74 PRO A N 1
ATOM 590 C CA . PRO A 1 74 ? -21.131 -5.893 9.632 1.00 87.88 74 PRO A CA 1
ATOM 591 C C . PRO A 1 74 ? -20.271 -5.559 8.400 1.00 87.88 74 PRO A C 1
ATOM 593 O O . PRO A 1 74 ? -19.038 -5.521 8.515 1.00 87.88 74 PRO A O 1
ATOM 596 N N . PRO A 1 75 ? -20.884 -5.249 7.243 1.00 88.00 75 PRO A N 1
ATOM 597 C CA . PRO A 1 75 ? -20.155 -4.993 6.000 1.00 88.00 75 PRO A CA 1
ATOM 598 C C . PRO A 1 75 ? -19.181 -3.813 6.117 1.00 88.00 75 PRO A C 1
ATOM 600 O O . PRO A 1 75 ? -18.073 -3.876 5.591 1.00 88.00 75 PRO A O 1
ATOM 603 N N . GLU A 1 76 ? -19.540 -2.776 6.877 1.00 88.62 76 GLU A N 1
ATOM 604 C CA . GLU A 1 76 ? -18.686 -1.606 7.124 1.00 88.62 76 GLU A CA 1
ATOM 605 C C . GLU A 1 76 ? -17.372 -1.970 7.828 1.00 88.62 76 GLU A C 1
ATOM 607 O O . GLU A 1 76 ? -16.310 -1.452 7.485 1.00 88.62 76 GLU A O 1
ATOM 612 N N . ARG A 1 77 ? -17.412 -2.909 8.783 1.00 89.25 77 ARG A N 1
ATOM 613 C CA . ARG A 1 77 ? -16.205 -3.366 9.491 1.00 89.25 77 ARG A CA 1
ATOM 614 C C . ARG A 1 77 ? -15.284 -4.156 8.573 1.00 89.25 77 ARG A C 1
ATOM 616 O O . ARG A 1 77 ? -14.065 -4.005 8.655 1.00 89.25 77 ARG A O 1
ATOM 623 N N . LEU A 1 78 ? -15.859 -4.977 7.697 1.00 90.12 78 LEU A N 1
ATOM 624 C CA . LEU A 1 78 ? -15.097 -5.721 6.697 1.00 90.12 78 LEU A CA 1
ATOM 625 C C . LEU A 1 78 ? -14.459 -4.787 5.674 1.00 90.12 78 LEU A C 1
ATOM 627 O O . LEU A 1 78 ? -13.297 -4.977 5.322 1.00 90.12 78 LEU A O 1
ATOM 631 N N . GLU A 1 79 ? -15.177 -3.755 5.243 1.00 91.56 79 GLU A N 1
ATOM 632 C CA . GLU A 1 79 ? -14.638 -2.747 4.336 1.00 91.56 79 GLU A CA 1
ATOM 633 C C . GLU A 1 79 ? -13.528 -1.914 5.000 1.00 91.56 79 GLU A C 1
ATOM 635 O O . GLU A 1 79 ? -12.487 -1.676 4.386 1.00 91.56 79 GLU A O 1
ATOM 640 N N . CYS A 1 80 ? -13.676 -1.562 6.283 1.00 92.38 80 CYS A N 1
ATOM 641 C CA . CYS A 1 80 ? -12.617 -0.922 7.066 1.00 92.38 80 CYS A CA 1
ATOM 642 C C . CYS A 1 80 ? -11.347 -1.792 7.120 1.00 92.38 80 CYS A C 1
ATOM 644 O O . CYS A 1 80 ? -10.258 -1.328 6.772 1.00 92.38 80 CYS A O 1
ATOM 646 N N . LEU A 1 81 ? -11.480 -3.079 7.468 1.00 94.50 81 LEU A N 1
ATOM 647 C CA . LEU A 1 81 ? -10.359 -4.026 7.471 1.00 94.50 81 LEU A CA 1
ATOM 648 C C . LEU A 1 81 ? -9.726 -4.168 6.085 1.00 94.50 81 LEU A C 1
ATOM 650 O O . LEU A 1 81 ? -8.505 -4.121 5.966 1.00 94.50 81 LEU A O 1
ATOM 654 N N . ARG A 1 82 ? -10.534 -4.281 5.027 1.00 94.75 82 ARG A N 1
ATOM 655 C CA . ARG A 1 82 ? -10.061 -4.368 3.639 1.00 94.75 82 ARG A CA 1
ATOM 656 C C . ARG A 1 82 ? -9.246 -3.137 3.245 1.00 94.75 82 ARG A C 1
ATOM 658 O O . ARG A 1 82 ? -8.169 -3.266 2.668 1.00 94.75 82 ARG A O 1
ATOM 665 N N . ARG A 1 83 ? -9.701 -1.936 3.597 1.00 95.44 83 ARG A N 1
ATOM 666 C CA . ARG A 1 83 ? -8.962 -0.691 3.334 1.00 95.44 83 ARG A CA 1
ATOM 667 C C . ARG A 1 83 ? -7.654 -0.620 4.117 1.00 95.44 83 ARG A C 1
ATOM 669 O O . ARG A 1 83 ? -6.636 -0.213 3.553 1.00 95.44 83 ARG A O 1
ATOM 676 N N . ILE A 1 84 ? -7.644 -1.070 5.373 1.00 96.75 84 ILE A N 1
ATOM 677 C CA . ILE A 1 84 ? -6.407 -1.164 6.161 1.00 96.75 84 ILE A CA 1
ATOM 678 C C . ILE A 1 84 ? -5.461 -2.206 5.557 1.00 96.75 84 ILE A C 1
ATOM 680 O O . ILE A 1 84 ? -4.277 -1.921 5.421 1.00 96.75 84 ILE A O 1
ATOM 684 N N . PHE A 1 85 ? -5.966 -3.364 5.123 1.00 97.69 85 PHE A N 1
ATOM 685 C CA . PHE A 1 85 ? -5.181 -4.394 4.439 1.00 97.69 85 PHE A CA 1
ATOM 686 C C . PHE A 1 85 ? -4.437 -3.816 3.233 1.00 97.69 85 PHE A C 1
ATOM 688 O O . PHE A 1 85 ? -3.212 -3.892 3.172 1.00 97.69 85 PHE A O 1
ATOM 695 N N . TRP A 1 86 ? -5.153 -3.170 2.311 1.00 97.94 86 TRP A N 1
ATOM 696 C CA . TRP A 1 86 ? -4.539 -2.600 1.112 1.00 97.94 86 TRP A CA 1
ATOM 697 C C . TRP A 1 86 ? -3.568 -1.461 1.429 1.00 97.94 86 TRP A C 1
ATOM 699 O O . TRP A 1 86 ? -2.532 -1.331 0.779 1.00 97.94 86 TRP A O 1
ATOM 709 N N . SER A 1 87 ? -3.849 -0.674 2.469 1.00 97.62 87 SER A N 1
ATOM 710 C CA . SER A 1 87 ? -2.930 0.366 2.936 1.00 97.62 87 SER A CA 1
ATOM 711 C C . SER A 1 87 ? -1.643 -0.233 3.512 1.00 97.62 87 SER A C 1
ATOM 713 O O . SER A 1 87 ? -0.547 0.199 3.162 1.00 97.62 87 SER A O 1
ATOM 715 N N . CYS A 1 88 ? -1.762 -1.262 4.355 1.00 98.06 88 CYS A N 1
ATOM 716 C CA . CYS A 1 88 ? -0.634 -2.023 4.882 1.00 98.06 88 CYS A CA 1
ATOM 717 C C . CYS A 1 88 ? 0.171 -2.686 3.759 1.00 98.06 88 CYS A C 1
ATOM 719 O O . CYS A 1 88 ? 1.392 -2.629 3.802 1.00 98.06 88 CYS A O 1
ATOM 721 N N . TYR A 1 89 ? -0.482 -3.249 2.739 1.00 97.81 89 TYR A N 1
ATOM 722 C CA . TYR A 1 89 ? 0.186 -3.856 1.585 1.00 97.81 89 TYR A CA 1
ATOM 723 C C . TYR A 1 89 ? 1.064 -2.845 0.834 1.00 97.81 89 TYR A C 1
ATOM 725 O O . TYR A 1 89 ? 2.224 -3.132 0.528 1.00 97.81 89 TYR A O 1
ATOM 733 N N . ILE A 1 90 ? 0.545 -1.635 0.587 1.00 96.50 90 ILE A N 1
ATOM 734 C CA . ILE A 1 90 ? 1.304 -0.557 -0.062 1.00 96.50 90 ILE A CA 1
ATOM 735 C C . ILE A 1 90 ? 2.494 -0.128 0.800 1.00 96.50 90 ILE A C 1
ATOM 737 O O . ILE A 1 90 ? 3.613 -0.052 0.293 1.00 96.50 90 ILE A O 1
ATOM 741 N N . LEU A 1 91 ? 2.258 0.141 2.087 1.00 96.00 91 LEU A N 1
ATOM 742 C CA . LEU A 1 91 ? 3.280 0.664 2.995 1.00 96.00 91 LEU A CA 1
ATOM 743 C C . LEU A 1 91 ? 4.362 -0.368 3.320 1.00 96.00 91 LEU A C 1
ATOM 745 O O . LEU A 1 91 ? 5.537 -0.022 3.340 1.00 96.00 91 LEU A O 1
ATOM 749 N N . GLU A 1 92 ? 3.995 -1.629 3.553 1.00 95.00 92 GLU A N 1
ATOM 750 C CA . GLU A 1 92 ? 4.963 -2.706 3.787 1.00 95.00 92 GLU A CA 1
ATOM 751 C C . GLU A 1 92 ? 5.870 -2.890 2.568 1.00 95.00 92 GLU A C 1
ATOM 753 O O . GLU A 1 92 ? 7.087 -2.948 2.723 1.00 95.00 92 GLU A O 1
ATOM 758 N N . SER A 1 93 ? 5.300 -2.887 1.359 1.00 92.44 93 SER A N 1
ATOM 759 C CA . SER A 1 93 ? 6.086 -2.977 0.124 1.00 92.44 93 SER A CA 1
ATOM 760 C C . SER A 1 93 ? 7.065 -1.804 -0.026 1.00 92.44 93 SER A C 1
ATOM 762 O O . SER A 1 93 ? 8.192 -2.001 -0.469 1.00 92.44 93 SER A O 1
ATOM 764 N N . ASP A 1 94 ? 6.665 -0.586 0.363 1.00 91.06 94 ASP A N 1
ATOM 765 C CA . ASP A 1 94 ? 7.564 0.576 0.381 1.00 91.06 94 ASP A CA 1
ATOM 766 C C . ASP A 1 94 ? 8.694 0.429 1.399 1.00 91.06 94 ASP A C 1
ATOM 768 O O . ASP A 1 94 ? 9.851 0.696 1.079 1.00 91.06 94 ASP A O 1
ATOM 772 N N . PHE A 1 95 ? 8.386 -0.031 2.614 1.00 88.69 95 PHE A N 1
ATOM 773 C CA . PHE A 1 95 ? 9.419 -0.267 3.618 1.00 88.69 95 PHE A CA 1
ATOM 774 C C . PHE A 1 95 ? 10.399 -1.351 3.184 1.00 88.69 95 PHE A C 1
ATOM 776 O O . PHE A 1 95 ? 11.593 -1.177 3.386 1.00 88.69 95 PHE A O 1
ATOM 783 N N . LEU A 1 96 ? 9.928 -2.442 2.580 1.00 86.62 96 LEU A N 1
ATOM 784 C CA . LEU A 1 96 ? 10.789 -3.534 2.121 1.00 86.62 96 LEU A CA 1
ATOM 785 C C . LEU A 1 96 ? 11.690 -3.122 0.951 1.00 86.62 96 LEU A C 1
ATOM 787 O O . LEU A 1 96 ? 12.823 -3.595 0.873 1.00 86.62 96 LEU A O 1
ATOM 791 N N . ALA A 1 97 ? 11.214 -2.231 0.076 1.00 83.31 97 ALA A N 1
ATOM 792 C CA . ALA A 1 97 ? 12.015 -1.695 -1.022 1.00 83.31 97 ALA A CA 1
ATOM 793 C C . ALA A 1 97 ? 13.198 -0.843 -0.521 1.00 83.31 97 ALA A C 1
ATOM 795 O O . ALA A 1 97 ? 14.284 -0.915 -1.091 1.00 83.31 97 ALA A O 1
ATOM 796 N N . GLU A 1 98 ? 13.011 -0.074 0.557 1.00 82.12 98 GLU A N 1
ATOM 797 C CA . GLU A 1 98 ? 14.061 0.781 1.138 1.00 82.12 98 GLU A CA 1
ATOM 798 C C . GLU A 1 98 ? 14.896 0.060 2.217 1.00 82.12 98 GLU A C 1
ATOM 800 O O . GLU A 1 98 ? 16.072 0.358 2.418 1.00 82.12 98 GLU A O 1
ATOM 805 N N . LEU A 1 99 ? 14.298 -0.897 2.932 1.00 84.69 99 LEU A N 1
ATOM 806 C CA . LEU A 1 99 ? 14.866 -1.595 4.089 1.00 84.69 99 LEU A CA 1
ATOM 807 C C . LEU A 1 99 ? 14.641 -3.111 3.957 1.00 84.69 99 LEU A C 1
ATOM 809 O O . LEU A 1 99 ? 13.847 -3.720 4.674 1.00 84.69 99 LEU A O 1
ATOM 813 N N . SER A 1 100 ? 15.397 -3.741 3.060 1.00 80.94 100 SER A N 1
ATOM 814 C CA . SER A 1 100 ? 15.240 -5.158 2.687 1.00 80.94 100 SER A CA 1
ATOM 815 C C . SER A 1 100 ? 15.465 -6.178 3.814 1.00 80.94 100 SER A C 1
ATOM 817 O O . SER A 1 100 ? 15.093 -7.340 3.672 1.00 80.94 100 SER A O 1
ATOM 819 N N . ALA A 1 101 ? 16.062 -5.771 4.938 1.00 83.06 101 ALA A N 1
ATOM 820 C CA . ALA A 1 101 ? 16.271 -6.631 6.106 1.00 83.06 101 ALA A CA 1
ATOM 821 C C . ALA A 1 101 ? 15.035 -6.749 7.018 1.00 83.06 101 ALA A C 1
ATOM 823 O O . ALA A 1 101 ? 15.058 -7.519 7.982 1.00 83.06 101 ALA A O 1
ATOM 824 N N . LEU A 1 102 ? 13.979 -5.969 6.765 1.00 86.31 102 LEU A N 1
ATOM 825 C CA . LEU A 1 102 ? 12.755 -6.032 7.556 1.00 86.31 102 LEU A CA 1
ATOM 826 C C . LEU A 1 102 ? 11.998 -7.345 7.293 1.00 86.31 102 LEU A C 1
ATOM 828 O O . LEU A 1 102 ? 11.892 -7.774 6.143 1.00 86.31 102 LEU A O 1
ATOM 832 N N . PRO A 1 103 ? 11.448 -7.994 8.334 1.00 92.25 103 PRO A N 1
ATOM 833 C CA . PRO A 1 103 ? 10.663 -9.200 8.142 1.00 92.25 103 PRO A CA 1
ATOM 834 C C . PRO A 1 103 ? 9.313 -8.884 7.493 1.00 92.25 103 PRO A C 1
ATOM 836 O O . PRO A 1 103 ? 8.685 -7.861 7.769 1.00 92.25 103 PRO A O 1
ATOM 839 N N . GLN A 1 104 ? 8.863 -9.804 6.646 1.00 90.50 104 GLN A N 1
ATOM 840 C CA . GLN A 1 104 ? 7.576 -9.729 5.962 1.00 90.50 104 GLN A CA 1
ATOM 841 C C . GLN A 1 104 ? 6.461 -10.273 6.859 1.00 90.50 104 GLN A C 1
ATOM 843 O O . GLN A 1 104 ? 6.656 -11.257 7.575 1.00 90.50 104 GLN A O 1
ATOM 848 N N . THR A 1 105 ? 5.269 -9.680 6.789 1.00 93.94 105 THR A N 1
ATOM 849 C CA . THR A 1 105 ? 4.085 -10.197 7.507 1.00 93.94 105 THR A CA 1
ATOM 850 C C . THR A 1 105 ? 3.321 -11.263 6.715 1.00 93.94 105 THR A C 1
ATOM 852 O O . THR A 1 105 ? 2.375 -11.884 7.214 1.00 93.94 105 THR A O 1
ATOM 855 N N . GLY A 1 106 ? 3.714 -11.468 5.455 1.00 93.06 106 GLY A N 1
ATOM 856 C CA . GLY A 1 106 ? 3.013 -12.313 4.494 1.00 93.06 106 GLY A CA 1
ATOM 857 C C . GLY A 1 106 ? 1.688 -11.706 4.024 1.00 93.06 106 GLY A C 1
ATOM 858 O O . GLY A 1 106 ? 0.820 -12.428 3.542 1.00 93.06 106 GLY A O 1
ATOM 859 N N . ILE A 1 107 ? 1.499 -10.386 4.158 1.00 94.81 107 ILE A N 1
ATOM 860 C CA . ILE A 1 107 ? 0.312 -9.706 3.619 1.00 94.81 107 ILE A CA 1
ATOM 861 C C . ILE A 1 107 ? 0.242 -9.821 2.088 1.00 94.81 107 ILE A C 1
ATOM 863 O O . ILE A 1 107 ? -0.840 -9.997 1.533 1.00 94.81 107 ILE A O 1
ATOM 867 N N . ALA A 1 108 ? 1.398 -9.807 1.416 1.00 92.81 108 ALA A N 1
ATOM 868 C CA . ALA A 1 108 ? 1.505 -9.985 -0.029 1.00 92.81 108 ALA A CA 1
ATOM 869 C C . ALA A 1 108 ? 1.051 -11.381 -0.499 1.00 92.81 108 ALA A C 1
ATOM 871 O O . ALA A 1 108 ? 0.526 -11.510 -1.599 1.00 92.81 108 ALA A O 1
ATOM 872 N N . GLU A 1 109 ? 1.180 -12.416 0.339 1.00 92.50 109 GLU A N 1
ATOM 873 C CA . GLU A 1 109 ? 0.815 -13.801 -0.011 1.00 92.50 109 GLU A CA 1
ATOM 874 C C . GLU A 1 109 ? -0.691 -13.971 -0.241 1.00 92.50 109 GLU A C 1
ATOM 876 O O . GLU A 1 109 ? -1.115 -14.807 -1.035 1.00 92.50 109 GLU A O 1
ATOM 881 N N . ILE A 1 110 ? -1.507 -13.187 0.467 1.00 93.31 110 ILE A N 1
ATOM 882 C CA . ILE A 1 110 ? -2.970 -13.272 0.401 1.00 93.31 110 ILE A CA 1
ATOM 883 C C . ILE A 1 110 ? -3.592 -12.164 -0.453 1.00 93.31 110 ILE A C 1
ATOM 885 O O . ILE A 1 110 ? -4.812 -12.088 -0.548 1.00 93.31 110 ILE A O 1
ATOM 889 N N . GLU A 1 111 ? -2.776 -11.320 -1.089 1.00 94.69 111 GLU A N 1
ATOM 890 C CA . GLU A 1 111 ? -3.203 -10.171 -1.899 1.00 94.69 111 GLU A CA 1
ATOM 891 C C . GLU A 1 111 ? -4.278 -10.535 -2.927 1.00 94.69 111 GLU A C 1
ATOM 893 O O . GLU A 1 111 ? -5.300 -9.861 -3.022 1.00 94.69 111 GLU A O 1
ATOM 898 N N . SER A 1 112 ? -4.084 -11.649 -3.632 1.00 93.62 112 SER A N 1
ATOM 899 C CA . SER A 1 112 ? -4.998 -12.122 -4.676 1.00 93.62 112 SER A CA 1
ATOM 900 C C . SER A 1 112 ? -6.343 -12.636 -4.148 1.00 93.62 112 SER A C 1
ATOM 902 O O . SER A 1 112 ? -7.302 -12.733 -4.912 1.00 93.62 112 SER A O 1
ATOM 904 N N . LEU A 1 113 ? -6.422 -12.962 -2.855 1.00 93.25 113 LEU A N 1
ATOM 905 C CA . LEU A 1 113 ? -7.628 -13.472 -2.199 1.00 93.25 113 LEU A CA 1
ATOM 906 C C . LEU A 1 113 ? -8.496 -12.348 -1.631 1.00 93.25 113 LEU A C 1
ATOM 908 O O . LEU A 1 113 ? -9.676 -12.564 -1.349 1.00 93.25 113 LEU A O 1
ATOM 912 N N . ILE A 1 114 ? -7.923 -11.160 -1.429 1.00 94.38 114 ILE A N 1
ATOM 913 C CA . ILE A 1 114 ? -8.637 -10.034 -0.841 1.00 94.38 114 ILE A CA 1
ATOM 914 C C . ILE A 1 114 ? -9.302 -9.216 -1.955 1.00 94.38 114 ILE A C 1
ATOM 916 O O . ILE A 1 114 ? -8.627 -8.774 -2.882 1.00 94.38 114 ILE A O 1
ATOM 920 N N . PRO A 1 115 ? -10.624 -8.967 -1.887 1.00 93.75 115 PRO A N 1
ATOM 921 C CA . PRO A 1 115 ? -11.289 -8.091 -2.843 1.00 93.75 115 PRO A CA 1
ATOM 922 C C . PRO A 1 115 ? -10.722 -6.670 -2.800 1.00 93.75 115 PRO A C 1
ATOM 924 O O . PRO A 1 115 ? -10.278 -6.193 -1.750 1.00 93.75 115 PRO A O 1
ATOM 927 N N . LEU A 1 116 ? -10.793 -5.961 -3.927 1.00 94.75 116 LEU A N 1
ATOM 928 C CA . LEU A 1 116 ? -10.488 -4.531 -3.959 1.00 94.75 116 LEU A CA 1
ATOM 929 C C . LEU A 1 116 ? -11.462 -3.748 -3.055 1.00 94.75 116 LEU A C 1
ATOM 931 O O . LEU A 1 116 ? -12.602 -4.188 -2.871 1.00 94.75 116 LEU A O 1
ATOM 935 N N . PRO A 1 117 ? -11.031 -2.611 -2.476 1.00 92.75 117 PRO A N 1
ATOM 936 C CA . PRO A 1 117 ? -11.894 -1.750 -1.671 1.00 92.75 117 PRO A CA 1
ATOM 937 C C . PRO A 1 117 ? -13.164 -1.358 -2.429 1.00 92.75 117 PRO A C 1
ATOM 939 O O . PRO A 1 117 ? -13.091 -0.947 -3.588 1.00 92.75 117 PRO A O 1
ATOM 942 N N . GLY A 1 118 ? -14.308 -1.498 -1.763 1.00 86.06 118 GLY A N 1
ATOM 943 C CA . GLY A 1 118 ? -15.620 -1.136 -2.289 1.00 86.06 118 GLY A CA 1
ATOM 944 C C . GLY A 1 118 ? -16.051 0.262 -1.852 1.00 86.06 118 GLY A C 1
ATOM 945 O O . GLY A 1 118 ? -15.240 1.085 -1.426 1.00 86.06 118 GLY A O 1
ATOM 946 N N . GLU A 1 119 ? -17.347 0.547 -1.939 1.00 81.69 119 GLU A N 1
ATOM 947 C CA . GLU A 1 119 ? -17.906 1.812 -1.458 1.00 81.69 119 GLU A CA 1
ATOM 948 C C . GLU A 1 119 ? -17.775 1.936 0.065 1.00 81.69 119 GLU A C 1
ATOM 950 O O . GLU A 1 119 ? -18.098 1.015 0.814 1.00 81.69 119 GLU A O 1
ATOM 955 N N . TYR A 1 120 ? -17.298 3.093 0.526 1.00 77.75 120 TYR A N 1
ATOM 956 C CA . TYR A 1 120 ? -17.200 3.404 1.948 1.00 77.75 120 TYR A CA 1
ATOM 957 C C . TYR A 1 120 ? -17.393 4.904 2.163 1.00 77.75 120 TYR A C 1
ATOM 959 O O . TYR A 1 120 ? -16.642 5.714 1.612 1.00 77.75 120 TYR A O 1
ATOM 967 N N . SER A 1 121 ? -18.406 5.271 2.945 1.00 78.56 121 SER A N 1
ATOM 968 C CA . SER A 1 121 ? -18.763 6.667 3.198 1.00 78.56 121 SER A CA 1
ATOM 969 C C . SER A 1 121 ? -17.784 7.319 4.168 1.00 78.56 121 SER A C 1
ATOM 971 O O . SER A 1 121 ? -17.915 7.200 5.383 1.00 78.56 121 SER A O 1
ATOM 973 N N . THR A 1 122 ? -16.779 8.000 3.617 1.00 73.00 122 THR A N 1
ATOM 974 C CA . THR A 1 122 ? -15.762 8.743 4.383 1.00 73.00 122 THR A CA 1
ATOM 975 C C . THR A 1 122 ? -15.869 10.255 4.242 1.00 73.00 122 THR A C 1
ATOM 977 O O . THR A 1 122 ? -15.214 10.967 4.998 1.00 73.00 122 THR A O 1
ATOM 980 N N . GLN A 1 123 ? -16.654 10.742 3.278 1.00 79.50 123 GLN A N 1
ATOM 981 C CA . GLN A 1 123 ? -16.758 12.157 2.924 1.00 79.50 123 GLN A CA 1
ATOM 982 C C . GLN A 1 123 ? -18.219 12.608 2.924 1.00 79.50 123 GLN A C 1
ATOM 984 O O . GLN A 1 123 ? -19.124 11.807 2.694 1.00 79.50 123 GLN A O 1
ATOM 989 N N . GLU A 1 124 ? -18.441 13.903 3.147 1.00 80.56 124 GLU A N 1
ATOM 990 C CA . GLU A 1 124 ? -19.774 14.516 3.053 1.00 80.56 124 GLU A CA 1
ATOM 991 C C . GLU A 1 124 ? -20.240 14.645 1.591 1.00 80.56 124 GLU A C 1
ATOM 993 O O . GLU A 1 124 ? -21.428 14.534 1.294 1.00 80.56 124 GLU A O 1
ATOM 998 N N . SER A 1 125 ? -19.295 14.856 0.669 1.00 89.69 125 SER A N 1
ATOM 999 C CA . SER A 1 125 ? -19.535 14.983 -0.769 1.00 89.69 125 SER A CA 1
ATOM 1000 C C . SER A 1 125 ? -19.341 13.644 -1.478 1.00 89.69 125 SER A C 1
ATOM 1002 O O . SER A 1 125 ? -18.274 13.030 -1.401 1.00 89.69 125 SER A O 1
ATOM 1004 N N . GLN A 1 126 ? -20.351 13.226 -2.246 1.00 86.88 126 GLN A N 1
ATOM 1005 C CA . GLN A 1 126 ? -20.290 12.005 -3.056 1.00 86.88 126 GLN A CA 1
ATOM 1006 C C . GLN A 1 126 ? -19.163 12.058 -4.100 1.00 86.88 126 GLN A C 1
ATOM 1008 O O . GLN A 1 126 ? -18.487 11.057 -4.324 1.00 86.88 126 GLN A O 1
ATOM 1013 N N . SER A 1 127 ? -18.913 13.236 -4.685 1.00 86.31 127 SER A N 1
ATOM 1014 C CA . SER A 1 127 ? -17.819 13.440 -5.642 1.00 86.31 127 SER A CA 1
ATOM 1015 C C . SER A 1 127 ? -16.456 13.197 -4.991 1.00 86.31 127 SER A C 1
ATOM 1017 O O . SER A 1 127 ? -15.616 12.496 -5.549 1.00 86.31 127 SER A O 1
ATOM 1019 N N . ASP A 1 128 ? -16.233 13.728 -3.787 1.00 86.06 128 ASP A N 1
ATOM 1020 C CA . ASP A 1 128 ? -14.941 13.595 -3.098 1.00 86.06 128 ASP A CA 1
ATOM 1021 C C . ASP A 1 128 ? -14.708 12.158 -2.616 1.00 86.06 128 ASP A C 1
ATOM 1023 O O . ASP A 1 128 ? -13.578 11.657 -2.645 1.00 86.06 128 ASP A O 1
ATOM 1027 N N . GLN A 1 129 ? -15.781 11.463 -2.225 1.00 87.31 129 GLN A N 1
ATOM 1028 C CA . GLN A 1 129 ? -15.747 10.041 -1.888 1.00 87.31 129 GLN A CA 1
ATOM 1029 C C . GLN A 1 129 ? -15.353 9.178 -3.094 1.00 87.31 129 GLN A C 1
ATOM 1031 O O . GLN A 1 129 ? -14.514 8.278 -2.964 1.00 87.31 129 GLN A O 1
ATOM 1036 N N . GLU A 1 130 ? -15.943 9.448 -4.261 1.00 88.44 130 GLU A N 1
ATOM 1037 C CA . GLU A 1 130 ? -15.633 8.744 -5.505 1.00 88.44 130 GLU A CA 1
ATOM 1038 C C . GLU A 1 130 ? -14.177 8.988 -5.915 1.00 88.44 130 GLU A C 1
ATOM 1040 O O . GLU A 1 130 ? -13.427 8.027 -6.101 1.00 88.44 130 GLU A O 1
ATOM 1045 N N . GLN A 1 131 ? -13.729 10.249 -5.946 1.00 89.56 131 GLN A N 1
ATOM 1046 C CA . GLN A 1 131 ? -12.341 10.586 -6.281 1.00 89.56 131 GLN A CA 1
ATOM 1047 C C . GLN A 1 131 ? -11.341 9.941 -5.315 1.00 89.56 131 GLN A C 1
ATOM 1049 O O . GLN A 1 131 ? -10.357 9.347 -5.755 1.00 89.56 131 GLN A O 1
ATOM 1054 N N . SER A 1 132 ? -11.605 9.978 -4.005 1.00 89.94 132 SER A N 1
ATOM 1055 C CA . SER A 1 132 ? -10.739 9.343 -3.000 1.00 89.94 132 SER A CA 1
ATOM 1056 C C . SER A 1 132 ? -10.654 7.825 -3.185 1.00 89.94 132 SER A C 1
ATOM 1058 O O . SER A 1 132 ? -9.588 7.230 -3.020 1.00 89.94 132 SER A O 1
ATOM 1060 N N . SER A 1 133 ? -11.771 7.185 -3.544 1.00 91.38 133 SER A N 1
ATOM 1061 C CA . SER A 1 133 ? -11.820 5.739 -3.787 1.00 91.38 133 SER A CA 1
ATOM 1062 C C . SER A 1 133 ? -11.073 5.364 -5.067 1.00 91.38 133 SER A C 1
ATOM 1064 O O . SER A 1 133 ? -10.258 4.442 -5.048 1.00 91.38 133 SER A O 1
ATOM 1066 N N . LEU A 1 134 ? -11.267 6.122 -6.148 1.00 92.31 134 LEU A N 1
ATOM 1067 C CA . LEU A 1 134 ? -10.539 5.945 -7.404 1.00 92.31 134 LEU A CA 1
ATOM 1068 C C . LEU A 1 134 ? -9.031 6.157 -7.228 1.00 92.31 134 LEU A C 1
ATOM 1070 O O . LEU A 1 134 ? -8.237 5.360 -7.727 1.00 92.31 134 LEU A O 1
ATOM 1074 N N . TYR A 1 135 ? -8.624 7.178 -6.469 1.00 93.12 135 TYR A N 1
ATOM 1075 C CA . TYR A 1 135 ? -7.218 7.404 -6.139 1.00 93.12 135 TYR A CA 1
ATOM 1076 C C . TYR A 1 135 ? -6.617 6.219 -5.379 1.00 93.12 135 TYR A C 1
ATOM 1078 O O . TYR A 1 135 ? -5.517 5.760 -5.691 1.00 93.12 135 TYR A O 1
ATOM 1086 N N . PHE A 1 136 ? -7.345 5.682 -4.399 1.00 94.56 136 PHE A N 1
ATOM 1087 C CA . PHE A 1 136 ? -6.868 4.538 -3.633 1.00 94.56 136 PHE A CA 1
ATOM 1088 C C . PHE A 1 136 ? -6.695 3.290 -4.514 1.00 94.56 136 PHE A C 1
ATOM 1090 O O . PHE A 1 136 ? -5.671 2.612 -4.422 1.00 94.56 136 PHE A O 1
ATOM 1097 N N . LEU A 1 137 ? -7.628 3.036 -5.437 1.00 95.31 137 LEU A N 1
ATOM 1098 C CA . LEU A 1 137 ? -7.515 1.962 -6.431 1.00 95.31 137 LEU A CA 1
ATOM 1099 C C . LEU A 1 137 ? -6.341 2.176 -7.402 1.00 95.31 137 LEU A C 1
ATOM 1101 O O . LEU A 1 137 ? -5.632 1.21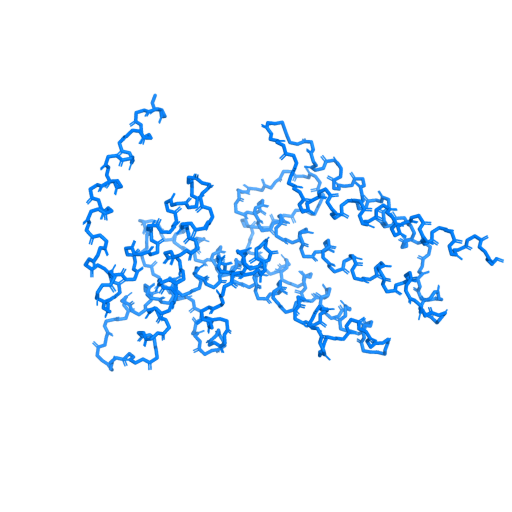9 -7.733 1.00 95.31 137 LEU A O 1
ATOM 1105 N N . ALA A 1 138 ? -6.077 3.418 -7.818 1.00 95.12 138 ALA A N 1
ATOM 1106 C CA . ALA A 1 138 ? -4.905 3.762 -8.624 1.00 95.12 138 ALA A CA 1
ATOM 1107 C C . ALA A 1 138 ? -3.593 3.470 -7.868 1.00 95.12 138 ALA A C 1
ATOM 1109 O O . ALA A 1 138 ? -2.670 2.879 -8.425 1.00 95.12 138 ALA A O 1
ATOM 1110 N N . CYS A 1 139 ? -3.526 3.792 -6.573 1.00 94.88 139 CYS A N 1
ATOM 1111 C CA . CYS A 1 139 ? -2.376 3.469 -5.726 1.00 94.88 139 CYS A CA 1
ATOM 1112 C C . CYS A 1 139 ? -2.167 1.954 -5.561 1.00 94.88 139 CYS A C 1
ATOM 1114 O O . CYS A 1 139 ? -1.030 1.480 -5.638 1.00 94.88 139 CYS A O 1
ATOM 1116 N N . ILE A 1 140 ? -3.245 1.186 -5.359 1.00 96.31 140 ILE A N 1
ATOM 1117 C CA . ILE A 1 140 ? -3.182 -0.280 -5.253 1.00 96.31 140 ILE A CA 1
ATOM 1118 C C . ILE A 1 140 ? -2.681 -0.886 -6.565 1.00 96.31 140 ILE A C 1
ATOM 1120 O O . ILE A 1 140 ? -1.718 -1.651 -6.559 1.00 96.31 140 ILE A O 1
ATOM 1124 N N . SER A 1 141 ? -3.299 -0.529 -7.693 1.00 95.31 141 SER A N 1
ATOM 1125 C CA . SER A 1 141 ? -2.906 -1.043 -9.013 1.00 95.31 141 SER A CA 1
ATOM 1126 C C . SER A 1 141 ? -1.451 -0.705 -9.349 1.00 95.31 141 SER A C 1
ATOM 1128 O O . SER A 1 141 ? -0.698 -1.603 -9.725 1.00 95.31 141 SER A O 1
ATOM 1130 N N . MET A 1 142 ? -1.010 0.532 -9.094 1.00 93.19 142 MET A N 1
ATOM 1131 C CA . MET A 1 142 ? 0.388 0.930 -9.273 1.00 93.19 142 MET A CA 1
ATOM 1132 C C . MET A 1 142 ? 1.342 0.109 -8.400 1.00 93.19 142 MET A C 1
ATOM 1134 O O . MET A 1 142 ? 2.408 -0.311 -8.853 1.00 93.19 142 MET A O 1
ATOM 1138 N N . ARG A 1 143 ? 0.964 -0.166 -7.144 1.00 94.31 143 ARG A N 1
ATOM 1139 C CA . ARG A 1 143 ? 1.772 -1.012 -6.261 1.00 94.31 143 ARG A CA 1
ATOM 1140 C C . ARG A 1 143 ? 1.893 -2.438 -6.781 1.00 94.31 143 ARG A C 1
ATOM 1142 O O . ARG A 1 143 ? 2.975 -3.012 -6.728 1.00 94.31 143 ARG A O 1
ATOM 1149 N N . ARG A 1 144 ? 0.801 -3.021 -7.274 1.00 94.00 144 ARG A N 1
ATOM 1150 C CA . ARG A 1 144 ? 0.824 -4.368 -7.859 1.00 94.00 144 ARG A CA 1
ATOM 1151 C C . ARG A 1 144 ? 1.745 -4.430 -9.074 1.00 94.00 144 ARG A C 1
ATOM 1153 O O . ARG A 1 144 ? 2.492 -5.393 -9.197 1.00 94.00 144 ARG A O 1
ATOM 1160 N N . LEU A 1 145 ? 1.733 -3.400 -9.925 1.00 90.94 145 LEU A N 1
ATOM 1161 C CA . LEU A 1 145 ? 2.664 -3.291 -11.051 1.00 90.94 145 LEU A CA 1
ATOM 1162 C C . LEU A 1 145 ? 4.121 -3.208 -10.573 1.00 90.94 145 LEU A C 1
ATOM 1164 O O . LEU A 1 145 ? 4.958 -3.949 -11.078 1.00 90.94 145 LEU A O 1
ATOM 1168 N N . LEU A 1 146 ? 4.416 -2.389 -9.555 1.00 86.88 146 LEU A N 1
ATOM 1169 C CA . LEU A 1 146 ? 5.744 -2.316 -8.923 1.00 86.88 146 LEU A CA 1
ATOM 1170 C C . LEU A 1 146 ? 6.225 -3.670 -8.403 1.00 86.88 146 LEU A C 1
ATOM 1172 O O . LEU A 1 146 ? 7.324 -4.095 -8.752 1.00 86.88 146 LEU A O 1
ATOM 1176 N N . ASN A 1 147 ? 5.399 -4.363 -7.621 1.00 88.62 147 ASN A N 1
ATOM 1177 C CA . ASN A 1 147 ? 5.765 -5.664 -7.065 1.00 88.62 147 ASN A CA 1
ATOM 1178 C C . ASN A 1 147 ? 5.946 -6.708 -8.179 1.00 88.62 147 ASN A C 1
ATOM 1180 O O . ASN A 1 147 ? 6.929 -7.436 -8.172 1.00 88.62 147 ASN A O 1
ATOM 1184 N N . ARG A 1 148 ? 5.090 -6.709 -9.211 1.00 88.00 148 ARG A N 1
ATOM 1185 C CA . ARG A 1 148 ? 5.237 -7.598 -10.375 1.00 88.00 148 ARG A CA 1
ATOM 1186 C C . ARG A 1 148 ? 6.545 -7.362 -11.132 1.00 88.00 148 ARG A C 1
ATOM 1188 O O . ARG A 1 148 ? 7.209 -8.327 -11.495 1.00 88.00 148 ARG A O 1
ATOM 1195 N N . VAL A 1 149 ? 6.917 -6.104 -11.380 1.00 83.62 149 VAL A N 1
ATOM 1196 C CA . VAL A 1 149 ? 8.206 -5.768 -12.010 1.00 83.62 149 VAL A CA 1
ATOM 1197 C C . VAL A 1 149 ? 9.362 -6.224 -11.126 1.00 83.62 149 VAL A C 1
ATOM 1199 O O . VAL A 1 149 ? 10.311 -6.820 -11.630 1.00 83.62 149 VAL A O 1
ATOM 1202 N N . HIS A 1 150 ? 9.275 -5.991 -9.816 1.00 80.25 150 HIS A N 1
ATOM 1203 C CA . HIS A 1 150 ? 10.287 -6.445 -8.872 1.00 80.25 150 HIS A CA 1
ATOM 1204 C C . HIS A 1 150 ? 10.457 -7.973 -8.914 1.00 80.25 150 HIS A C 1
ATOM 1206 O O . HIS A 1 150 ? 11.564 -8.465 -9.119 1.00 80.25 150 HIS A O 1
ATOM 1212 N N . ASP A 1 151 ? 9.366 -8.727 -8.802 1.00 80.88 151 ASP A N 1
ATOM 1213 C CA . ASP A 1 151 ? 9.399 -10.188 -8.750 1.00 80.88 151 ASP A CA 1
ATOM 1214 C C . ASP A 1 151 ? 9.871 -10.797 -10.077 1.00 80.88 151 ASP A C 1
ATOM 1216 O O . ASP A 1 151 ? 10.730 -11.676 -10.085 1.00 80.88 151 ASP A O 1
ATOM 1220 N N . LEU A 1 152 ? 9.391 -10.294 -11.217 1.00 79.94 152 LEU A N 1
ATOM 1221 C CA . LEU A 1 152 ? 9.792 -10.820 -12.525 1.00 79.94 152 LEU A CA 1
ATOM 1222 C C . LEU A 1 152 ? 11.238 -10.472 -12.885 1.00 79.94 152 LEU A C 1
ATOM 1224 O O . LEU A 1 152 ? 11.916 -11.282 -13.515 1.00 79.94 152 LEU A O 1
ATOM 1228 N N . LEU A 1 153 ? 11.726 -9.282 -12.524 1.00 70.94 153 LEU A N 1
ATOM 1229 C CA . LEU A 1 153 ? 13.052 -8.830 -12.954 1.00 70.94 153 LEU A CA 1
ATOM 1230 C C . LEU A 1 153 ? 14.161 -9.111 -11.932 1.00 70.94 153 LEU A C 1
ATOM 1232 O O . LEU A 1 153 ? 15.307 -9.291 -12.339 1.00 70.94 153 LEU A O 1
ATOM 1236 N N . TYR A 1 154 ? 13.846 -9.161 -10.634 1.00 68.94 154 TYR A N 1
ATOM 1237 C CA . TYR A 1 154 ? 14.841 -9.193 -9.555 1.00 68.94 154 TYR A CA 1
ATOM 1238 C C . TYR A 1 154 ? 14.740 -10.403 -8.615 1.00 68.94 154 TYR A C 1
ATOM 1240 O O . TYR A 1 154 ? 15.609 -10.549 -7.748 1.00 68.94 154 TYR A O 1
ATOM 1248 N N . ALA A 1 155 ? 13.744 -11.290 -8.752 1.00 69.00 155 ALA A N 1
ATOM 1249 C CA . ALA A 1 155 ? 13.675 -12.487 -7.913 1.00 69.00 155 ALA A CA 1
ATOM 1250 C C . ALA A 1 155 ? 14.948 -13.334 -8.065 1.00 69.00 155 ALA A C 1
ATOM 1252 O O . ALA A 1 155 ? 15.338 -13.732 -9.163 1.00 69.00 155 ALA A O 1
ATOM 1253 N N . ARG A 1 156 ? 15.599 -13.616 -6.929 1.00 53.91 156 ARG A N 1
ATOM 1254 C CA . ARG A 1 156 ? 17.000 -14.069 -6.845 1.00 53.91 156 ARG A CA 1
ATOM 1255 C C . ARG A 1 156 ? 17.281 -15.449 -7.465 1.00 53.91 156 ARG A C 1
ATOM 1257 O O . ARG A 1 156 ? 18.446 -15.812 -7.535 1.00 53.91 156 ARG A O 1
ATOM 1264 N N . ASN A 1 157 ? 16.258 -16.182 -7.915 1.00 51.88 157 ASN A N 1
ATOM 1265 C CA . ASN A 1 157 ? 16.377 -17.498 -8.562 1.00 51.88 157 ASN A CA 1
ATOM 1266 C C . ASN A 1 157 ? 15.353 -17.753 -9.692 1.00 51.88 157 ASN A C 1
ATOM 1268 O O . ASN A 1 157 ? 15.630 -18.584 -10.549 1.00 51.88 157 ASN A O 1
ATOM 1272 N N . ASP A 1 158 ? 14.223 -17.035 -9.717 1.00 57.06 158 ASP A N 1
ATOM 1273 C CA . ASP A 1 158 ? 13.109 -17.274 -10.658 1.00 57.06 158 ASP A CA 1
ATOM 1274 C C . ASP A 1 158 ? 12.825 -16.077 -11.586 1.00 57.06 158 ASP A C 1
ATOM 1276 O O . ASP A 1 158 ? 11.918 -16.123 -12.417 1.00 57.06 158 ASP A O 1
ATOM 1280 N N . GLY A 1 159 ? 13.579 -14.981 -11.444 1.00 59.91 159 GLY A N 1
ATOM 1281 C CA . GLY A 1 159 ? 13.404 -13.792 -12.268 1.00 59.91 159 GLY A CA 1
ATOM 1282 C C . GLY A 1 159 ? 13.879 -14.016 -13.704 1.00 59.91 159 GLY A C 1
ATOM 1283 O O . GLY A 1 159 ? 14.993 -14.488 -13.942 1.00 59.91 159 GLY A O 1
ATOM 1284 N N . VAL A 1 160 ? 13.079 -13.578 -14.678 1.00 62.44 160 VAL A N 1
ATOM 1285 C CA . VAL A 1 160 ? 13.448 -13.595 -16.105 1.00 62.44 160 VAL A CA 1
ATOM 1286 C C . VAL A 1 160 ? 14.555 -12.597 -16.433 1.00 62.44 160 VAL A C 1
ATOM 1288 O O . VAL A 1 160 ? 15.063 -12.611 -17.548 1.00 62.44 160 VAL A O 1
ATOM 1291 N N . GLY A 1 161 ? 14.968 -11.754 -15.476 1.00 59.31 161 GLY A N 1
ATOM 1292 C CA . GLY A 1 161 ? 16.102 -10.838 -15.606 1.00 59.31 161 GLY A CA 1
ATOM 1293 C C . GLY A 1 161 ? 17.364 -11.506 -16.159 1.00 59.31 161 GLY A C 1
ATOM 1294 O O . GLY A 1 161 ? 18.117 -10.869 -16.877 1.00 59.31 161 GLY A O 1
ATOM 1295 N N . PHE A 1 162 ? 17.583 -12.795 -15.897 1.00 59.12 162 PHE A N 1
ATOM 1296 C CA . PHE A 1 162 ? 18.760 -13.524 -16.383 1.00 59.12 162 PHE A CA 1
ATOM 1297 C C . PHE A 1 162 ? 18.473 -14.465 -17.572 1.00 59.12 162 PHE A C 1
ATOM 1299 O O . PHE A 1 162 ? 19.407 -15.081 -18.090 1.00 59.12 162 PHE A O 1
ATOM 1306 N N . ASP A 1 163 ? 17.217 -14.567 -18.032 1.00 66.62 163 ASP A N 1
ATOM 1307 C CA . ASP A 1 163 ? 16.820 -15.352 -19.210 1.00 66.62 163 ASP A CA 1
ATOM 1308 C C . ASP A 1 163 ? 16.710 -14.457 -20.453 1.00 66.62 163 ASP A C 1
ATOM 1310 O O . ASP A 1 163 ? 15.705 -13.789 -20.696 1.00 66.62 163 ASP A O 1
ATOM 1314 N N . ASN A 1 164 ? 17.739 -14.507 -21.297 1.00 62.19 164 ASN A N 1
ATOM 1315 C CA . ASN A 1 164 ? 17.845 -13.692 -22.508 1.00 62.19 164 ASN A CA 1
ATOM 1316 C C . ASN A 1 164 ? 16.719 -13.907 -23.532 1.00 62.19 164 ASN A C 1
ATOM 1318 O O . ASN A 1 164 ? 16.520 -13.042 -24.385 1.00 62.19 164 ASN A O 1
ATOM 1322 N N . ASN A 1 165 ? 16.006 -15.036 -23.482 1.00 67.44 165 ASN A N 1
ATOM 1323 C CA . ASN A 1 165 ? 14.946 -15.340 -24.440 1.00 67.44 165 ASN A CA 1
ATOM 1324 C C . ASN A 1 165 ? 13.596 -14.777 -23.986 1.00 67.44 165 ASN A C 1
ATOM 1326 O O . ASN A 1 165 ? 12.846 -14.250 -24.804 1.00 67.44 165 ASN A O 1
ATOM 1330 N N . GLN A 1 166 ? 13.290 -14.876 -22.692 1.00 70.31 166 GLN A N 1
ATOM 1331 C CA . GLN A 1 166 ? 12.011 -14.422 -22.132 1.00 70.31 166 GLN A CA 1
ATOM 1332 C C . GLN A 1 166 ? 12.033 -12.944 -21.740 1.00 70.31 166 GLN A C 1
ATOM 1334 O O . GLN A 1 166 ? 11.005 -12.262 -21.811 1.00 70.31 166 GLN A O 1
ATOM 1339 N N . PHE A 1 167 ? 13.205 -12.430 -21.366 1.00 70.38 167 PHE A N 1
ATOM 1340 C CA . PHE A 1 167 ? 13.375 -11.069 -20.876 1.00 70.38 167 PHE A CA 1
ATOM 1341 C C . PHE A 1 167 ? 12.805 -9.990 -21.818 1.00 70.38 167 PHE A C 1
ATOM 1343 O O . PHE A 1 167 ? 12.017 -9.171 -21.339 1.00 70.38 167 PHE A O 1
ATOM 1350 N N . PRO A 1 168 ? 13.080 -9.982 -23.144 1.00 67.94 168 PRO A N 1
ATOM 1351 C CA . PRO A 1 168 ? 12.549 -8.943 -24.031 1.00 67.94 168 PRO A CA 1
ATOM 1352 C C . PRO A 1 168 ? 11.018 -8.936 -24.103 1.00 67.94 168 PRO A C 1
ATOM 1354 O O . PRO A 1 168 ? 10.408 -7.869 -24.057 1.00 67.94 168 PRO A O 1
ATOM 1357 N N . SER A 1 169 ? 10.389 -10.116 -24.174 1.00 73.69 169 SER A N 1
ATOM 1358 C CA . SER A 1 169 ? 8.926 -10.224 -24.212 1.00 73.69 169 SER A CA 1
ATOM 1359 C C . SER A 1 169 ? 8.279 -9.769 -22.908 1.00 73.69 169 SER A C 1
ATOM 1361 O O . SER A 1 169 ? 7.290 -9.045 -22.944 1.00 73.69 169 SER A O 1
ATOM 1363 N N . VAL A 1 170 ? 8.860 -10.133 -21.760 1.00 77.12 170 VAL A N 1
ATOM 1364 C CA . VAL A 1 170 ? 8.322 -9.749 -20.449 1.00 77.12 170 VAL A CA 1
ATOM 1365 C C . VAL A 1 170 ? 8.462 -8.249 -20.219 1.00 77.12 170 VAL A C 1
ATOM 1367 O O . VAL A 1 170 ? 7.515 -7.612 -19.774 1.00 77.12 170 VAL A O 1
ATOM 1370 N N . VAL A 1 171 ? 9.603 -7.653 -20.571 1.00 75.19 171 VAL A N 1
ATOM 1371 C CA . VAL A 1 171 ? 9.792 -6.200 -20.460 1.00 75.19 171 VAL A CA 1
ATOM 1372 C C . VAL A 1 171 ? 8.848 -5.439 -21.390 1.00 75.19 171 VAL A C 1
ATOM 1374 O O . VAL A 1 171 ? 8.271 -4.439 -20.969 1.00 75.19 171 VAL A O 1
ATOM 1377 N N . SER A 1 172 ? 8.663 -5.907 -22.629 1.00 73.81 172 SER A N 1
ATOM 1378 C CA . SER A 1 172 ? 7.719 -5.291 -23.569 1.00 73.81 172 SER A CA 1
ATOM 1379 C C . SER A 1 172 ? 6.288 -5.322 -23.031 1.00 73.81 172 SER A C 1
ATOM 1381 O O . SER A 1 172 ? 5.587 -4.316 -23.104 1.00 73.81 172 SER A O 1
ATOM 1383 N N . GLU A 1 173 ? 5.868 -6.453 -22.467 1.00 82.50 173 GLU A N 1
ATOM 1384 C CA . GLU A 1 173 ? 4.540 -6.614 -21.872 1.00 82.50 173 GLU A CA 1
ATOM 1385 C C . GLU A 1 173 ? 4.361 -5.737 -20.624 1.00 82.50 173 GLU A C 1
ATOM 1387 O O . GLU A 1 173 ? 3.348 -5.060 -20.475 1.00 82.50 173 GLU A O 1
ATOM 1392 N N . LEU A 1 174 ? 5.366 -5.672 -19.744 1.00 81.06 174 LEU A N 1
ATOM 1393 C CA . LEU A 1 174 ? 5.342 -4.785 -18.576 1.00 81.06 174 LEU A CA 1
ATOM 1394 C C . LEU A 1 174 ? 5.270 -3.306 -18.978 1.00 81.06 174 LEU A C 1
ATOM 1396 O O . LEU A 1 174 ? 4.572 -2.531 -18.325 1.00 81.06 174 LEU A O 1
ATOM 1400 N N . GLY A 1 175 ? 5.962 -2.917 -20.053 1.00 79.19 175 GLY A N 1
ATOM 1401 C CA . GLY A 1 175 ? 5.858 -1.581 -20.639 1.00 79.19 175 GLY A CA 1
ATOM 1402 C C . GLY A 1 175 ? 4.445 -1.285 -21.142 1.00 79.19 175 GLY A C 1
ATOM 1403 O O . GLY A 1 175 ? 3.894 -0.236 -20.816 1.00 79.19 175 GLY A O 1
ATOM 1404 N N . HIS A 1 176 ? 3.830 -2.235 -21.849 1.00 81.62 176 HIS A N 1
ATOM 1405 C CA . HIS A 1 176 ? 2.459 -2.098 -22.340 1.00 81.62 176 HIS A CA 1
ATOM 1406 C C . HIS A 1 176 ? 1.437 -1.955 -21.201 1.00 81.62 176 HIS A C 1
ATOM 1408 O O . HIS A 1 176 ? 0.646 -1.015 -21.207 1.00 81.62 176 HIS A O 1
ATOM 1414 N N . GLN A 1 177 ? 1.510 -2.813 -20.176 1.00 87.12 177 GLN A N 1
ATOM 1415 C CA . GLN A 1 177 ? 0.640 -2.734 -18.992 1.00 87.12 177 GLN A CA 1
ATOM 1416 C C . GLN A 1 177 ? 0.765 -1.391 -18.267 1.00 87.12 177 GLN A C 1
ATOM 1418 O O . GLN A 1 177 ? -0.200 -0.898 -17.683 1.00 87.12 177 GLN A O 1
ATOM 1423 N N . LEU A 1 178 ? 1.960 -0.801 -18.279 1.00 86.06 178 LEU A N 1
ATOM 1424 C CA . LEU A 1 178 ? 2.214 0.479 -17.639 1.00 86.06 178 LEU A CA 1
ATOM 1425 C C . LEU A 1 178 ? 1.612 1.657 -18.411 1.00 86.06 178 LEU A C 1
ATOM 1427 O O . LEU A 1 178 ? 1.064 2.577 -17.799 1.00 86.06 178 LEU A O 1
ATOM 1431 N N . GLU A 1 179 ? 1.720 1.630 -19.739 1.00 85.56 179 GLU A N 1
ATOM 1432 C CA . GLU A 1 179 ? 1.076 2.606 -20.620 1.00 85.56 179 GLU A CA 1
ATOM 1433 C C . GLU A 1 179 ? -0.448 2.519 -20.498 1.00 85.56 179 GLU A C 1
ATOM 1435 O O . GLU A 1 179 ? -1.097 3.530 -20.237 1.00 85.56 179 GLU A O 1
ATOM 1440 N N . GLU A 1 180 ? -1.004 1.307 -20.561 1.00 91.06 180 GLU A N 1
ATOM 1441 C CA . GLU A 1 180 ? -2.440 1.077 -20.402 1.00 91.06 180 GLU A CA 1
ATOM 1442 C C . GLU A 1 180 ? -2.939 1.546 -19.028 1.00 91.06 180 GLU A C 1
ATOM 1444 O O . GLU A 1 180 ? -3.938 2.259 -18.934 1.00 91.06 180 GLU A O 1
ATOM 1449 N N . TRP A 1 181 ? -2.212 1.228 -17.950 1.00 93.44 181 TRP A N 1
ATOM 1450 C CA . TRP A 1 181 ? -2.545 1.710 -16.609 1.00 93.44 181 TRP A CA 1
ATOM 1451 C C . TRP A 1 181 ? -2.615 3.239 -16.543 1.00 93.44 181 TRP A C 1
ATOM 1453 O O . TRP A 1 181 ? -3.547 3.785 -15.951 1.00 93.44 181 TRP A O 1
ATOM 1463 N N . LYS A 1 182 ? -1.652 3.935 -17.161 1.00 90.81 182 LYS A N 1
ATOM 1464 C CA . LYS A 1 182 ? -1.612 5.401 -17.197 1.00 90.81 182 LYS A CA 1
ATOM 1465 C C . LYS A 1 182 ? -2.801 5.972 -17.976 1.00 90.81 182 LYS A C 1
ATOM 1467 O O . LYS A 1 182 ? -3.386 6.961 -17.532 1.00 90.81 182 LYS A O 1
ATOM 1472 N N . ASP A 1 183 ? -3.158 5.364 -19.104 1.00 90.56 183 ASP A N 1
ATOM 1473 C CA . ASP A 1 183 ? -4.259 5.820 -19.960 1.00 90.56 183 ASP A CA 1
ATOM 1474 C C . ASP A 1 183 ? -5.635 5.602 -19.312 1.00 90.56 183 ASP A C 1
ATOM 1476 O O . ASP A 1 183 ? -6.554 6.400 -19.511 1.00 90.56 183 ASP A O 1
ATOM 1480 N N . LEU A 1 184 ? -5.765 4.571 -18.471 1.00 93.12 184 LEU A N 1
ATOM 1481 C CA . LEU A 1 184 ? -6.980 4.270 -17.709 1.00 93.12 184 LEU A CA 1
ATOM 1482 C C . LEU A 1 184 ? -7.162 5.139 -16.453 1.00 93.12 184 LEU A C 1
ATOM 1484 O O . LEU A 1 184 ? -8.190 5.028 -15.777 1.00 93.12 184 LEU A O 1
ATOM 1488 N N . LEU A 1 185 ? -6.205 6.013 -16.117 1.00 93.25 185 LEU A N 1
ATOM 1489 C CA . LEU A 1 185 ? -6.350 6.894 -14.961 1.00 93.25 185 LEU A CA 1
ATOM 1490 C C . LEU A 1 185 ? -7.515 7.886 -15.152 1.00 93.25 185 LEU A C 1
ATOM 1492 O O . LEU A 1 185 ? -7.633 8.518 -16.211 1.00 93.25 185 LEU A O 1
ATOM 1496 N N . PRO A 1 186 ? -8.337 8.110 -14.106 1.00 91.25 186 PRO A N 1
ATOM 1497 C CA . PRO A 1 186 ? -9.360 9.149 -14.108 1.00 91.25 186 PRO A CA 1
ATOM 1498 C C . PRO A 1 186 ? -8.788 10.525 -14.452 1.00 91.25 186 PRO A C 1
ATOM 1500 O O . PRO A 1 186 ? -7.668 10.861 -14.067 1.00 91.25 186 PRO A O 1
ATOM 1503 N N . PHE A 1 187 ? -9.593 11.365 -15.108 1.00 87.56 187 PHE A N 1
ATOM 1504 C CA . PHE A 1 187 ? -9.181 12.681 -15.620 1.00 87.56 187 PHE A CA 1
ATOM 1505 C C . PHE A 1 187 ? -8.445 13.573 -14.600 1.00 87.56 187 PHE A C 1
ATOM 1507 O O . PHE A 1 187 ? -7.531 14.317 -14.974 1.00 87.56 187 PHE A O 1
ATOM 1514 N N . HIS A 1 188 ? -8.834 13.501 -13.323 1.00 87.31 188 HIS A N 1
ATOM 1515 C CA . HIS A 1 188 ? -8.230 14.266 -12.228 1.00 87.31 188 HIS A CA 1
ATOM 1516 C C . HIS A 1 188 ? -6.798 13.828 -11.899 1.00 87.31 188 HIS A C 1
ATOM 1518 O O . HIS A 1 188 ? -5.990 14.652 -11.475 1.00 87.31 188 HIS A O 1
ATOM 1524 N N . PHE A 1 189 ? -6.474 12.559 -12.143 1.00 89.94 189 PHE A N 1
ATOM 1525 C CA . PHE A 1 189 ? -5.185 11.947 -11.829 1.00 89.94 189 PHE A CA 1
ATOM 1526 C C . PHE A 1 189 ? -4.279 11.792 -13.047 1.00 89.94 189 PHE A C 1
ATOM 1528 O O . PHE A 1 189 ? -3.136 11.374 -12.897 1.00 89.94 189 PHE A O 1
ATOM 1535 N N . GLN A 1 190 ? -4.755 12.139 -14.244 1.00 88.31 190 GLN A N 1
ATOM 1536 C CA . GLN A 1 190 ? -3.933 12.135 -15.450 1.00 88.31 190 GLN A CA 1
ATOM 1537 C C . GLN A 1 190 ? -2.803 13.163 -15.357 1.00 88.31 190 GLN A C 1
ATOM 1539 O O . GLN A 1 190 ? -2.988 14.301 -14.913 1.00 88.31 190 GLN A O 1
ATOM 1544 N N . PHE A 1 191 ? -1.631 12.770 -15.843 1.00 86.06 191 PHE A N 1
ATOM 1545 C CA . PHE A 1 191 ? -0.432 13.596 -15.836 1.00 86.06 191 PHE A CA 1
ATOM 1546 C C . PHE A 1 191 ? 0.402 13.390 -17.105 1.00 86.06 191 PHE A C 1
ATOM 1548 O O . PHE A 1 191 ? 0.378 12.332 -17.740 1.00 86.06 191 PHE A O 1
ATOM 1555 N N . SER A 1 192 ? 1.185 14.416 -17.441 1.00 81.88 192 SER A N 1
ATOM 1556 C CA . SER A 1 192 ? 2.267 14.317 -18.419 1.00 81.88 192 SER A CA 1
ATOM 1557 C C . SER A 1 192 ? 3.501 13.688 -17.770 1.00 81.88 192 SER A C 1
ATOM 1559 O O . SER A 1 192 ? 3.741 13.858 -16.573 1.00 81.88 192 SER A O 1
ATOM 1561 N N . VAL A 1 193 ? 4.287 12.949 -18.554 1.00 72.88 193 VAL A N 1
ATOM 1562 C CA . VAL A 1 193 ? 5.586 12.420 -18.101 1.00 72.88 193 VAL A CA 1
ATOM 1563 C C . VAL A 1 193 ? 6.640 13.539 -18.078 1.00 72.88 193 VAL A C 1
ATOM 1565 O O . VAL A 1 193 ? 7.580 13.476 -17.280 1.00 72.88 193 VAL A O 1
ATOM 1568 N N . ASP A 1 194 ? 6.436 14.601 -18.863 1.00 74.50 194 ASP A N 1
ATOM 1569 C CA . ASP A 1 194 ? 7.294 15.787 -18.956 1.00 74.50 194 ASP A CA 1
ATOM 1570 C C . ASP A 1 194 ? 7.105 16.744 -17.778 1.00 74.50 194 ASP A C 1
ATOM 1572 O O . ASP A 1 194 ? 6.150 16.626 -17.021 1.00 74.50 194 ASP A O 1
ATOM 1576 N N . LEU A 1 195 ? 8.014 17.706 -17.580 1.00 65.81 195 LEU A N 1
ATOM 1577 C CA . LEU A 1 195 ? 8.074 18.644 -16.434 1.00 65.81 195 LEU A CA 1
ATOM 1578 C C . LEU A 1 195 ? 6.831 19.541 -16.218 1.00 65.81 195 LEU A C 1
ATOM 1580 O O . LEU A 1 195 ? 6.870 20.440 -15.381 1.00 65.81 195 LEU A O 1
ATOM 1584 N N . ASP A 1 196 ? 5.743 19.301 -16.940 1.00 75.69 196 ASP A N 1
ATOM 1585 C CA . ASP A 1 196 ? 4.475 19.992 -16.780 1.00 75.69 196 ASP A CA 1
ATOM 1586 C C . ASP A 1 196 ? 3.925 19.813 -15.363 1.00 75.69 196 ASP A 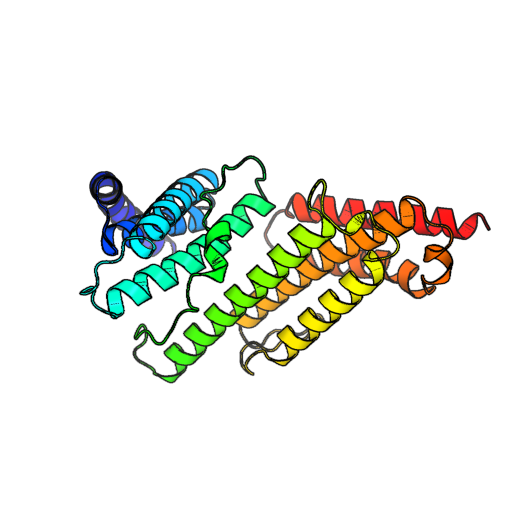C 1
ATOM 1588 O O . ASP A 1 196 ? 4.057 18.751 -14.737 1.00 75.69 196 ASP A O 1
ATOM 1592 N N . SER A 1 197 ? 3.272 20.861 -14.863 1.00 76.75 197 SER A N 1
ATOM 1593 C CA . SER A 1 197 ? 2.582 20.808 -13.580 1.00 76.75 197 SER A CA 1
ATOM 1594 C C . SER A 1 197 ? 1.427 19.812 -13.647 1.00 76.75 197 SER A C 1
ATOM 1596 O O . SER A 1 197 ? 0.620 19.847 -14.579 1.00 76.75 197 SER A O 1
ATOM 1598 N N . THR A 1 198 ? 1.303 18.957 -12.636 1.00 80.44 198 THR A N 1
ATOM 1599 C CA . THR A 1 198 ? 0.139 18.082 -12.498 1.00 80.44 198 THR A CA 1
ATOM 1600 C C . THR A 1 198 ? -1.086 18.872 -12.045 1.00 80.44 198 THR A C 1
ATOM 1602 O O . THR A 1 198 ? -0.975 19.911 -11.395 1.00 80.44 198 THR A O 1
ATOM 1605 N N . LYS A 1 199 ? -2.278 18.370 -12.385 1.00 83.75 199 LYS A N 1
ATOM 1606 C CA . LYS A 1 199 ? -3.555 18.999 -12.008 1.00 83.75 199 LYS A CA 1
ATOM 1607 C C . LYS A 1 199 ? -3.853 18.884 -10.512 1.00 83.75 199 LYS A C 1
ATOM 1609 O O . LYS A 1 199 ? -4.595 19.700 -9.976 1.00 83.75 199 LYS A O 1
ATOM 1614 N N . SER A 1 200 ? -3.302 17.860 -9.863 1.00 87.38 200 SER A N 1
ATOM 1615 C CA . SER A 1 200 ? -3.533 17.556 -8.455 1.00 87.38 200 SER A CA 1
ATOM 1616 C C . SER A 1 200 ? -2.271 16.964 -7.801 1.00 87.38 200 SER A C 1
ATOM 1618 O O . SER A 1 200 ? -1.389 16.452 -8.513 1.00 87.38 200 SER A O 1
ATOM 1620 N N . PRO A 1 201 ? -2.154 17.033 -6.461 1.00 86.56 201 PRO A N 1
ATOM 1621 C CA . PRO A 1 201 ? -1.073 16.382 -5.723 1.00 86.56 201 PRO A CA 1
ATOM 1622 C C . PRO A 1 201 ? -1.132 14.849 -5.826 1.00 86.56 201 PRO A C 1
ATOM 1624 O O . PRO A 1 201 ? -0.091 14.202 -5.901 1.00 86.56 201 PRO A O 1
ATOM 1627 N N . GLU A 1 202 ? -2.325 14.260 -5.916 1.00 88.12 202 GLU A N 1
ATOM 1628 C CA . GLU A 1 202 ? -2.528 12.823 -6.140 1.00 88.12 202 GLU A CA 1
ATOM 1629 C C . GLU A 1 202 ? -1.930 12.382 -7.482 1.00 88.12 202 GLU A C 1
ATOM 1631 O O . GLU A 1 202 ? -1.194 11.397 -7.551 1.00 88.12 202 GLU A O 1
ATOM 1636 N N . GLY A 1 203 ? -2.177 13.155 -8.546 1.00 86.50 203 GLY A N 1
ATOM 1637 C CA . GLY A 1 203 ? -1.556 12.930 -9.851 1.00 86.50 203 GLY A CA 1
ATOM 1638 C C . GLY A 1 203 ? -0.031 13.077 -9.806 1.00 86.50 203 GLY A C 1
ATOM 1639 O O . GLY A 1 203 ? 0.680 12.304 -10.446 1.00 86.50 203 GLY A O 1
ATOM 1640 N N . ALA A 1 204 ? 0.492 14.018 -9.008 1.00 84.94 204 ALA A N 1
ATOM 1641 C CA . ALA A 1 204 ? 1.936 14.169 -8.792 1.00 84.94 204 ALA A CA 1
ATOM 1642 C C . ALA A 1 204 ? 2.547 12.928 -8.128 1.00 84.94 204 ALA A C 1
ATOM 1644 O O . ALA A 1 204 ? 3.589 12.437 -8.565 1.00 84.94 204 ALA A O 1
ATOM 1645 N N . PHE A 1 205 ? 1.875 12.391 -7.108 1.00 87.75 205 PHE A N 1
ATOM 1646 C CA . PHE A 1 205 ? 2.307 11.183 -6.415 1.00 87.75 205 PHE A CA 1
ATOM 1647 C C . PHE A 1 205 ? 2.305 9.959 -7.341 1.00 87.75 205 PHE A C 1
ATOM 1649 O O . PHE A 1 205 ? 3.296 9.230 -7.412 1.00 87.75 205 PHE A O 1
ATOM 1656 N N . LEU A 1 206 ? 1.229 9.751 -8.107 1.00 87.50 206 LEU A N 1
ATOM 1657 C CA . LEU A 1 206 ? 1.141 8.647 -9.070 1.00 87.50 206 LEU A CA 1
ATOM 1658 C C . LEU A 1 206 ? 2.212 8.756 -10.160 1.00 87.50 206 LEU A C 1
ATOM 1660 O O . LEU A 1 206 ? 2.852 7.761 -10.504 1.00 87.50 206 LEU A O 1
ATOM 1664 N N . ARG A 1 207 ? 2.481 9.973 -10.640 1.00 86.31 207 ARG A N 1
ATOM 1665 C CA . ARG A 1 207 ? 3.586 10.236 -11.563 1.00 86.31 207 ARG A CA 1
ATOM 1666 C C . ARG A 1 207 ? 4.938 9.882 -10.952 1.00 86.31 207 ARG A C 1
ATOM 1668 O O . ARG A 1 207 ? 5.749 9.239 -11.610 1.00 86.31 207 ARG A O 1
ATOM 1675 N N . GLN A 1 208 ? 5.194 10.273 -9.706 1.00 85.12 208 GLN A N 1
ATOM 1676 C CA . GLN A 1 208 ? 6.438 9.925 -9.019 1.00 85.12 208 GLN A CA 1
ATOM 1677 C C . GLN A 1 208 ? 6.621 8.403 -8.946 1.00 85.12 208 GLN A C 1
ATOM 1679 O O . GLN A 1 208 ? 7.695 7.899 -9.263 1.00 85.12 208 GLN A O 1
ATOM 1684 N N . ARG A 1 209 ? 5.564 7.664 -8.590 1.00 84.38 209 ARG A N 1
ATOM 1685 C CA . ARG A 1 209 ? 5.575 6.194 -8.545 1.00 84.38 209 ARG A CA 1
ATOM 1686 C C . ARG A 1 209 ? 5.883 5.586 -9.914 1.00 84.38 209 ARG A C 1
ATOM 1688 O O . ARG A 1 209 ? 6.704 4.673 -9.995 1.00 84.38 209 ARG A O 1
ATOM 1695 N N . LEU A 1 210 ? 5.263 6.104 -10.980 1.00 84.19 210 LEU A N 1
ATOM 1696 C CA . LEU A 1 210 ? 5.529 5.686 -12.361 1.00 84.19 210 LEU A CA 1
ATOM 1697 C C . LEU A 1 210 ? 7.013 5.833 -12.708 1.00 84.19 210 LEU A C 1
ATOM 1699 O O . LEU A 1 210 ? 7.635 4.912 -13.231 1.00 84.19 210 LEU A O 1
ATOM 1703 N N . LEU A 1 211 ? 7.594 6.986 -12.387 1.00 79.31 211 LEU A N 1
ATOM 1704 C CA . LEU A 1 211 ? 8.995 7.274 -12.674 1.00 79.31 211 LEU A CA 1
ATOM 1705 C C . LEU A 1 211 ? 9.944 6.353 -11.898 1.00 79.31 211 LEU A C 1
ATOM 1707 O O . LEU A 1 211 ? 10.941 5.898 -12.459 1.00 79.31 211 LEU A O 1
ATOM 1711 N N . THR A 1 212 ? 9.621 6.021 -10.645 1.00 77.75 212 THR A N 1
ATOM 1712 C CA . THR A 1 212 ? 10.368 5.021 -9.869 1.00 77.75 212 THR A CA 1
ATOM 1713 C C . THR A 1 212 ? 10.355 3.656 -10.560 1.00 77.75 212 THR A C 1
ATOM 1715 O O . THR A 1 212 ? 11.414 3.048 -10.714 1.00 77.75 212 THR A O 1
ATOM 1718 N N . LEU A 1 213 ? 9.191 3.203 -11.036 1.00 76.25 213 LEU A N 1
ATOM 1719 C CA . LEU A 1 213 ? 9.056 1.931 -11.751 1.00 76.25 213 LEU A CA 1
ATOM 1720 C C . LEU A 1 213 ? 9.907 1.895 -13.027 1.00 76.25 213 LEU A C 1
ATOM 1722 O O . LEU A 1 213 ? 10.664 0.951 -13.250 1.00 76.25 213 LEU A O 1
ATOM 1726 N N . VAL A 1 214 ? 9.807 2.946 -13.846 1.00 74.56 214 VAL A N 1
ATOM 1727 C CA . VAL A 1 214 ? 10.577 3.069 -15.092 1.00 74.56 214 VAL A CA 1
ATOM 1728 C C . VAL A 1 214 ? 12.075 3.096 -14.799 1.00 74.56 214 VAL A C 1
ATOM 1730 O O . VAL A 1 214 ? 12.845 2.450 -15.508 1.00 74.56 214 VAL A O 1
ATOM 1733 N N . SER A 1 215 ? 12.498 3.792 -13.741 1.00 74.31 215 SER A N 1
ATOM 1734 C CA . SER A 1 215 ? 13.897 3.823 -13.304 1.00 74.31 215 SER A CA 1
ATOM 1735 C C . SER A 1 215 ? 14.407 2.426 -12.932 1.00 74.31 215 SER A C 1
ATOM 1737 O O . SER A 1 215 ? 15.457 2.014 -13.427 1.00 74.31 215 SER A O 1
ATOM 1739 N N . MET A 1 216 ? 13.645 1.662 -12.136 1.00 69.94 216 MET A N 1
ATOM 1740 C CA . MET A 1 216 ? 13.989 0.279 -11.772 1.00 69.94 216 MET A CA 1
ATOM 1741 C C . MET A 1 216 ? 14.136 -0.605 -13.020 1.00 69.94 216 MET A C 1
ATOM 1743 O O . MET A 1 216 ? 15.195 -1.187 -13.251 1.00 69.94 216 MET A O 1
ATOM 1747 N N . ALA A 1 217 ? 13.127 -0.631 -13.895 1.00 67.62 217 ALA A N 1
ATOM 1748 C CA . ALA A 1 217 ? 13.173 -1.431 -15.120 1.00 67.62 217 ALA A CA 1
ATOM 1749 C C . ALA A 1 217 ? 14.344 -1.035 -16.043 1.00 67.62 217 ALA A C 1
ATOM 1751 O O . ALA A 1 217 ? 15.033 -1.897 -16.597 1.00 67.62 217 ALA A O 1
ATOM 1752 N N . SER A 1 218 ? 14.616 0.270 -16.162 1.00 66.50 218 SER A N 1
ATOM 1753 C CA . SER A 1 218 ? 15.721 0.798 -16.969 1.00 66.50 218 SER A CA 1
ATOM 1754 C C . SER A 1 218 ? 17.076 0.327 -16.455 1.00 66.50 218 SER A C 1
ATOM 1756 O O . SER A 1 218 ? 17.920 -0.062 -17.256 1.00 66.50 218 SER A O 1
ATOM 1758 N N . VAL A 1 219 ? 17.288 0.310 -15.135 1.00 66.19 219 VAL A N 1
ATOM 1759 C CA . VAL A 1 219 ? 18.532 -0.182 -14.527 1.00 66.19 219 VAL A CA 1
ATOM 1760 C C . VAL A 1 219 ? 18.804 -1.637 -14.915 1.00 66.19 219 VAL A C 1
ATOM 1762 O O . VAL A 1 219 ? 19.921 -1.946 -15.321 1.00 66.19 219 VAL A O 1
ATOM 1765 N N . VAL A 1 220 ? 17.798 -2.515 -14.871 1.00 64.19 220 VAL A N 1
ATOM 1766 C CA . VAL A 1 220 ? 17.958 -3.936 -15.243 1.00 64.19 220 VAL A CA 1
ATOM 1767 C C . VAL A 1 220 ? 18.324 -4.091 -16.713 1.00 64.19 220 VAL A C 1
ATOM 1769 O O . VAL A 1 220 ? 19.298 -4.771 -17.034 1.00 64.19 220 VAL A O 1
ATOM 1772 N N . LEU A 1 221 ? 17.587 -3.419 -17.601 1.00 60.25 221 LEU A N 1
ATOM 1773 C CA . LEU A 1 221 ? 17.850 -3.416 -19.045 1.00 60.25 221 LEU A CA 1
ATOM 1774 C C . LEU A 1 221 ? 19.288 -2.999 -19.354 1.00 60.25 221 LEU A C 1
ATOM 1776 O O . LEU A 1 221 ? 19.993 -3.630 -20.141 1.00 60.25 221 LEU A O 1
ATOM 1780 N N . ILE A 1 222 ? 19.719 -1.935 -18.689 1.00 63.12 222 ILE A N 1
ATOM 1781 C CA . ILE A 1 222 ? 21.031 -1.330 -18.835 1.00 63.12 222 ILE A CA 1
ATOM 1782 C C . ILE A 1 222 ? 22.123 -2.275 -18.289 1.00 63.12 222 ILE A C 1
ATOM 1784 O O . ILE A 1 222 ? 23.111 -2.533 -18.982 1.00 63.12 222 ILE A O 1
ATOM 1788 N N . THR A 1 223 ? 21.941 -2.863 -17.102 1.00 57.56 223 THR A N 1
ATOM 1789 C CA . THR A 1 223 ? 22.870 -3.849 -16.525 1.00 57.56 223 THR A CA 1
ATOM 1790 C C . THR A 1 223 ? 22.992 -5.100 -17.392 1.00 57.56 223 THR A C 1
ATOM 1792 O O . THR A 1 223 ? 24.108 -5.574 -17.583 1.00 57.56 223 THR A O 1
ATOM 1795 N N . LEU A 1 224 ? 21.900 -5.610 -17.966 1.00 54.72 224 LEU A N 1
ATOM 1796 C CA . LEU A 1 224 ? 21.920 -6.789 -18.843 1.00 54.72 224 LEU A CA 1
ATOM 1797 C C . LEU A 1 224 ? 22.580 -6.521 -20.191 1.00 54.72 224 LEU A C 1
ATOM 1799 O O . LEU A 1 224 ? 23.390 -7.324 -20.658 1.00 54.72 224 LEU A O 1
ATOM 1803 N N . ALA A 1 225 ? 22.312 -5.355 -20.781 1.00 55.59 225 ALA A N 1
ATOM 1804 C CA . ALA A 1 225 ? 23.015 -4.903 -21.974 1.00 55.59 225 ALA A CA 1
ATOM 1805 C C . ALA A 1 225 ? 24.535 -4.814 -21.736 1.00 55.59 225 ALA A C 1
ATOM 1807 O O . ALA A 1 225 ? 25.325 -5.148 -22.620 1.00 55.59 225 ALA A O 1
ATOM 1808 N N . ALA A 1 226 ? 24.953 -4.425 -20.527 1.00 55.97 226 ALA A N 1
ATOM 1809 C CA . ALA A 1 226 ? 26.359 -4.379 -20.139 1.00 55.97 226 ALA A CA 1
ATOM 1810 C C . ALA A 1 226 ? 26.951 -5.744 -19.723 1.00 55.97 226 ALA A C 1
ATOM 1812 O O . ALA A 1 226 ? 28.172 -5.907 -19.781 1.00 55.97 226 ALA A O 1
ATOM 1813 N N . SER A 1 227 ? 26.135 -6.720 -19.299 1.00 51.66 227 SER A N 1
ATOM 1814 C CA . SER A 1 227 ? 26.598 -7.918 -18.578 1.00 51.66 227 SER A CA 1
ATOM 1815 C C . SER A 1 227 ? 26.712 -9.220 -19.374 1.00 51.66 227 SER A C 1
ATOM 1817 O O . SER A 1 227 ? 27.127 -10.193 -18.747 1.00 51.66 227 SER A O 1
ATOM 1819 N N . ARG A 1 228 ? 26.485 -9.235 -20.707 1.00 52.50 228 ARG A N 1
ATOM 1820 C CA . ARG A 1 228 ? 26.949 -10.240 -21.719 1.00 52.50 228 ARG A CA 1
ATOM 1821 C C . ARG A 1 228 ? 25.844 -10.865 -22.589 1.00 52.50 228 ARG A C 1
ATOM 1823 O O . ARG A 1 228 ? 25.521 -12.039 -22.424 1.00 52.50 228 ARG A O 1
ATOM 1830 N N . VAL A 1 229 ? 25.408 -10.174 -23.646 1.00 53.19 229 VAL A N 1
ATOM 1831 C CA . VAL A 1 229 ? 24.769 -10.838 -24.804 1.00 53.19 229 VAL A CA 1
ATOM 1832 C C . VAL A 1 229 ? 25.099 -10.096 -26.104 1.00 53.19 229 VAL A C 1
ATOM 1834 O O . VAL A 1 229 ? 24.549 -9.033 -26.379 1.00 53.19 229 VAL A O 1
ATOM 1837 N N . HIS A 1 230 ? 25.965 -10.669 -26.948 1.00 49.28 230 HIS A N 1
ATOM 1838 C CA . HIS A 1 230 ? 26.302 -10.091 -28.263 1.00 49.28 230 HIS A CA 1
ATOM 1839 C C . HIS A 1 230 ? 25.079 -9.932 -29.190 1.00 49.28 230 HIS A C 1
ATOM 1841 O O . HIS A 1 230 ? 25.064 -9.036 -30.027 1.00 49.28 230 HIS A O 1
ATOM 1847 N N . PHE A 1 231 ? 24.046 -10.763 -29.020 1.00 48.22 231 PHE A N 1
ATOM 1848 C CA . PHE A 1 231 ? 22.806 -10.722 -29.804 1.00 48.22 231 PHE A CA 1
ATOM 1849 C C . PHE A 1 231 ? 21.886 -9.544 -29.426 1.00 48.22 231 PHE A C 1
ATOM 1851 O O . PHE A 1 231 ? 21.335 -8.893 -30.308 1.00 48.22 231 PHE A O 1
ATOM 1858 N N . LEU A 1 232 ? 21.785 -9.182 -28.137 1.00 46.72 232 LEU A N 1
ATOM 1859 C CA . LEU A 1 232 ? 20.995 -8.019 -27.698 1.00 46.72 232 LEU A CA 1
ATOM 1860 C C . LEU A 1 232 ? 21.620 -6.692 -28.153 1.00 46.72 232 LEU A C 1
ATOM 1862 O O . LEU A 1 232 ? 20.891 -5.741 -28.415 1.00 46.72 232 LEU A O 1
ATOM 1866 N N . ARG A 1 233 ? 22.945 -6.639 -28.360 1.00 48.62 233 ARG A N 1
ATOM 1867 C CA . ARG A 1 233 ? 23.640 -5.472 -28.940 1.00 48.62 233 ARG A CA 1
ATOM 1868 C C . ARG A 1 233 ? 23.101 -5.084 -30.325 1.00 48.62 233 ARG A C 1
ATOM 1870 O O . ARG A 1 233 ? 23.152 -3.912 -30.672 1.00 48.62 233 ARG A O 1
ATOM 1877 N N . GLN A 1 234 ? 22.553 -6.038 -31.084 1.00 46.00 234 GLN A N 1
ATOM 1878 C CA . GLN A 1 234 ? 21.957 -5.792 -32.403 1.00 46.00 234 GLN A CA 1
ATOM 1879 C C . GLN A 1 234 ? 20.503 -5.286 -32.338 1.00 46.00 234 GLN A C 1
ATOM 1881 O O . GLN A 1 234 ? 20.056 -4.637 -33.279 1.00 46.00 234 GLN A O 1
ATOM 1886 N N . LEU A 1 235 ? 19.776 -5.544 -31.241 1.00 45.44 235 LEU A N 1
ATOM 1887 C CA . LEU A 1 235 ? 18.426 -5.003 -30.997 1.00 45.44 235 LEU A CA 1
ATOM 1888 C C . LEU A 1 235 ? 18.439 -3.629 -30.309 1.00 45.44 235 LEU A C 1
ATOM 1890 O O . LEU A 1 235 ? 17.437 -2.916 -30.322 1.00 45.44 235 LEU A O 1
ATOM 1894 N N . ILE A 1 236 ? 19.561 -3.256 -29.698 1.00 49.25 236 ILE A N 1
ATOM 1895 C CA . ILE A 1 236 ? 19.748 -1.968 -29.036 1.00 49.25 236 ILE A CA 1
ATOM 1896 C C . ILE A 1 236 ? 19.953 -0.893 -30.111 1.00 49.25 236 ILE A C 1
ATOM 1898 O O . ILE A 1 236 ? 21.041 -0.713 -30.653 1.00 49.25 236 ILE A O 1
ATOM 1902 N N . THR A 1 237 ? 18.890 -0.157 -30.432 1.00 52.78 237 THR A N 1
ATOM 1903 C CA . THR A 1 237 ? 18.953 1.021 -31.308 1.00 52.78 237 THR A CA 1
ATOM 1904 C C . THR A 1 237 ? 19.872 2.081 -30.692 1.00 52.78 237 THR A C 1
ATOM 1906 O O . THR A 1 237 ? 19.903 2.240 -29.472 1.00 52.78 237 THR A O 1
ATOM 1909 N N . GLN A 1 238 ? 20.560 2.885 -31.511 1.00 53.12 238 GLN A N 1
ATOM 1910 C CA . GLN A 1 238 ? 21.486 3.944 -31.059 1.00 53.12 238 GLN A CA 1
ATOM 1911 C C . GLN A 1 238 ? 20.869 4.908 -30.019 1.00 53.12 238 GLN A C 1
ATOM 1913 O O . GLN A 1 238 ? 21.574 5.429 -29.158 1.00 53.12 238 GLN A O 1
ATOM 1918 N N . LYS A 1 239 ? 19.533 5.048 -30.020 1.00 46.84 239 LYS A N 1
ATOM 1919 C CA . LYS A 1 239 ? 18.753 5.774 -29.004 1.00 46.84 239 LYS A CA 1
ATOM 1920 C C . LYS A 1 239 ? 18.976 5.281 -27.569 1.00 46.84 239 LYS A C 1
ATOM 1922 O O . LYS A 1 239 ? 18.955 6.094 -26.658 1.00 46.84 239 LYS A O 1
ATOM 1927 N N . VAL A 1 240 ? 19.232 3.995 -27.326 1.00 50.09 240 VAL A N 1
ATOM 1928 C CA . VAL A 1 240 ? 19.431 3.451 -25.964 1.00 50.09 240 VAL A CA 1
ATOM 1929 C C . VAL A 1 240 ? 20.707 3.990 -25.305 1.00 50.09 240 VAL A C 1
ATOM 1931 O O . VAL A 1 240 ? 20.747 4.178 -24.091 1.00 50.09 240 VAL A O 1
ATOM 1934 N N . ILE A 1 241 ? 21.726 4.331 -26.101 1.00 52.69 241 ILE A N 1
ATOM 1935 C CA . ILE A 1 241 ? 22.947 4.999 -25.615 1.00 52.69 241 ILE A CA 1
ATOM 1936 C C . ILE A 1 241 ? 22.637 6.428 -25.142 1.00 52.69 241 ILE A C 1
ATOM 1938 O O . ILE A 1 241 ? 23.331 6.954 -24.271 1.00 52.69 241 ILE A O 1
ATOM 1942 N N . GLU A 1 242 ? 21.590 7.048 -25.691 1.00 53.59 242 GLU A N 1
ATOM 1943 C CA . GLU A 1 242 ? 21.107 8.377 -25.307 1.00 53.59 242 GLU A CA 1
ATOM 1944 C C . GLU A 1 242 ? 20.128 8.320 -24.129 1.00 53.59 242 GLU A C 1
ATOM 1946 O O . GLU A 1 242 ? 20.081 9.267 -23.346 1.00 53.59 242 GLU A O 1
ATOM 1951 N N . ILE A 1 243 ? 19.417 7.197 -23.941 1.00 53.59 243 ILE A N 1
ATOM 1952 C CA . ILE A 1 243 ? 18.495 6.979 -22.815 1.00 53.59 243 ILE A CA 1
ATOM 1953 C C . ILE A 1 243 ? 19.228 7.117 -21.478 1.00 53.59 243 ILE A C 1
ATOM 1955 O O . ILE A 1 243 ? 18.741 7.812 -20.598 1.00 53.59 243 ILE A O 1
ATOM 1959 N N . GLY A 1 244 ? 20.415 6.527 -21.320 1.00 55.38 244 GLY A N 1
ATOM 1960 C CA . GLY A 1 244 ? 21.179 6.616 -20.070 1.00 55.38 244 GLY A CA 1
ATOM 1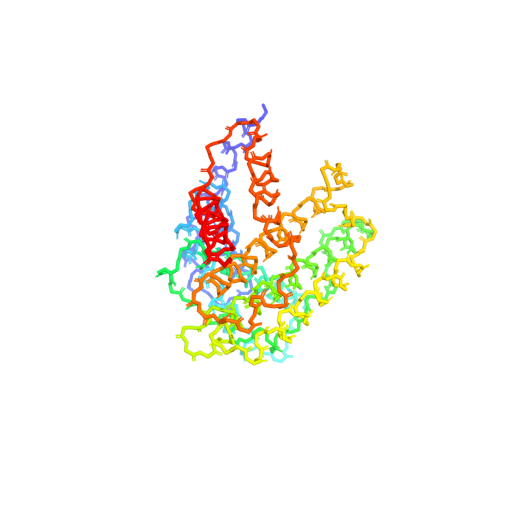961 C C . GLY A 1 244 ? 21.515 8.061 -19.647 1.00 55.38 244 GLY A C 1
ATOM 1962 O O . GLY A 1 244 ? 21.116 8.488 -18.563 1.00 55.38 244 GLY A O 1
ATOM 1963 N N . PRO A 1 245 ? 22.183 8.865 -20.497 1.00 56.56 245 PRO A N 1
ATOM 1964 C CA . PRO A 1 245 ? 22.411 10.292 -20.262 1.00 56.56 245 PRO A CA 1
ATOM 1965 C C . PRO A 1 245 ? 21.126 11.117 -20.128 1.00 56.56 245 PRO A C 1
ATOM 1967 O O . PRO A 1 245 ? 21.098 12.051 -19.330 1.00 56.56 245 PRO A O 1
ATOM 1970 N N . HIS A 1 246 ? 20.072 10.788 -20.880 1.00 53.72 246 HIS A N 1
ATOM 1971 C CA . HIS A 1 246 ? 18.790 11.491 -20.826 1.00 53.72 246 HIS A CA 1
ATOM 1972 C C . HIS A 1 246 ? 18.058 11.242 -19.504 1.00 53.72 246 HIS A C 1
ATOM 1974 O O . HIS A 1 246 ? 17.673 12.197 -18.838 1.00 53.72 246 HIS A O 1
ATOM 1980 N N . ILE A 1 247 ? 17.952 9.983 -19.070 1.00 52.78 247 ILE A N 1
ATOM 1981 C CA . ILE A 1 247 ? 17.413 9.597 -17.762 1.00 52.78 247 ILE A CA 1
ATOM 1982 C C . ILE A 1 247 ? 18.266 10.207 -16.651 1.00 52.78 247 ILE A C 1
ATOM 1984 O O . ILE A 1 247 ? 17.718 10.788 -15.722 1.00 52.78 247 ILE A O 1
ATOM 1988 N N . ASN A 1 248 ? 19.597 10.150 -16.751 1.00 53.03 248 ASN A N 1
ATOM 1989 C CA . ASN A 1 248 ? 20.463 10.783 -15.758 1.00 53.03 248 ASN A CA 1
ATOM 1990 C C . ASN A 1 248 ? 20.242 12.305 -15.713 1.00 53.03 248 ASN A C 1
ATOM 1992 O O . ASN A 1 248 ? 20.208 12.889 -14.636 1.00 53.03 248 ASN A O 1
ATOM 1996 N N . GLY A 1 249 ? 20.026 12.947 -16.863 1.00 56.19 249 GLY A N 1
ATOM 1997 C CA . GLY A 1 249 ? 19.667 14.361 -16.960 1.00 56.19 249 GLY A CA 1
ATOM 1998 C C . GLY A 1 249 ? 18.303 14.676 -16.343 1.00 56.19 249 GLY A C 1
ATOM 1999 O O . GLY A 1 249 ? 18.189 15.655 -15.611 1.00 56.19 249 GLY A O 1
ATOM 2000 N N . LEU A 1 250 ? 17.290 13.839 -16.579 1.00 54.78 250 LEU A N 1
ATOM 2001 C CA . LEU A 1 250 ? 15.962 13.969 -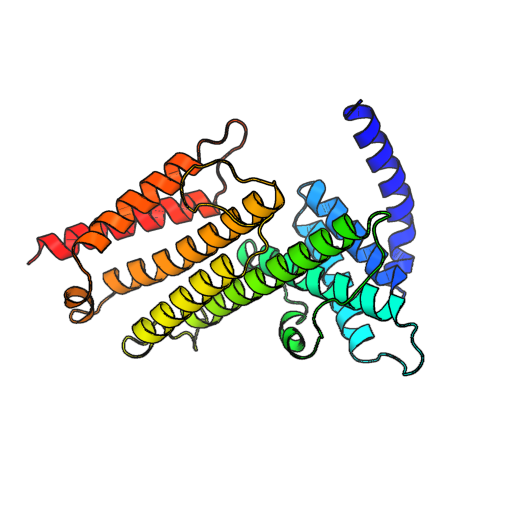15.975 1.00 54.78 250 LEU A CA 1
ATOM 2002 C C . LEU A 1 250 ? 16.025 13.795 -14.457 1.00 54.78 250 LEU A C 1
ATOM 2004 O O . LEU A 1 250 ? 15.560 14.670 -13.735 1.00 54.78 250 LEU A O 1
ATOM 2008 N N . ILE A 1 251 ? 16.681 12.741 -13.967 1.00 55.53 251 ILE A N 1
ATOM 2009 C CA . ILE A 1 251 ? 16.822 12.476 -12.531 1.00 55.53 251 ILE A CA 1
ATOM 2010 C C . ILE A 1 251 ? 17.658 13.569 -11.856 1.00 55.53 251 ILE A C 1
ATOM 2012 O O . ILE A 1 251 ? 17.247 14.087 -10.825 1.00 55.53 251 ILE A O 1
ATOM 2016 N N . THR A 1 252 ? 18.773 14.003 -12.453 1.00 58.16 252 THR A N 1
ATOM 2017 C CA . THR A 1 252 ? 19.594 15.104 -11.910 1.00 58.16 252 THR A CA 1
ATOM 2018 C C . THR A 1 252 ? 18.816 16.421 -11.871 1.00 58.16 252 THR A C 1
ATOM 2020 O O . THR A 1 252 ? 18.964 17.211 -10.942 1.00 58.16 252 THR A O 1
ATOM 2023 N N . ARG A 1 253 ? 17.943 16.663 -12.854 1.00 56.28 253 ARG A N 1
ATOM 2024 C CA . ARG A 1 253 ? 17.063 17.836 -12.882 1.00 56.28 253 ARG A CA 1
ATOM 2025 C C . ARG A 1 253 ? 15.924 17.728 -11.864 1.00 56.28 253 ARG A C 1
ATOM 2027 O O . ARG A 1 253 ? 15.510 18.748 -11.327 1.00 56.28 253 ARG A O 1
ATOM 2034 N N . TRP A 1 254 ? 15.466 16.515 -11.562 1.00 50.72 254 TRP A N 1
ATOM 2035 C CA . TRP A 1 254 ? 14.492 16.222 -10.504 1.00 50.72 254 TRP A CA 1
ATOM 2036 C C . TRP A 1 254 ? 15.102 16.201 -9.094 1.00 50.72 254 TRP A C 1
ATOM 2038 O O . TRP A 1 254 ? 14.366 16.357 -8.128 1.00 50.72 254 TRP A O 1
ATOM 2048 N N . MET A 1 255 ? 16.429 16.082 -8.957 1.00 52.28 255 MET A N 1
ATOM 2049 C CA . MET A 1 255 ? 17.147 16.236 -7.680 1.00 52.28 255 MET A CA 1
ATOM 2050 C C . MET A 1 255 ? 17.170 17.688 -7.177 1.00 52.28 255 MET A C 1
ATOM 2052 O O . MET A 1 255 ? 17.452 17.922 -6.007 1.00 52.28 255 MET A O 1
ATOM 2056 N N . TYR A 1 256 ? 16.878 18.669 -8.037 1.00 50.41 256 TYR A N 1
ATOM 2057 C CA . TYR A 1 256 ? 16.864 20.092 -7.688 1.00 50.41 256 TYR A CA 1
ATOM 2058 C C . TYR A 1 256 ? 15.464 20.541 -7.232 1.00 50.41 256 TYR A C 1
ATOM 2060 O O . TYR A 1 256 ? 14.829 21.396 -7.846 1.00 50.41 256 TYR A O 1
ATOM 2068 N N . ILE A 1 257 ? 14.965 19.945 -6.150 1.00 49.72 257 ILE A N 1
ATOM 2069 C CA . ILE A 1 257 ? 13.819 20.478 -5.399 1.00 49.72 257 ILE A CA 1
ATOM 2070 C C . ILE A 1 257 ? 14.405 21.307 -4.243 1.00 49.72 257 ILE A C 1
ATOM 2072 O O . ILE A 1 257 ? 15.233 20.780 -3.499 1.00 49.72 257 ILE A O 1
ATOM 2076 N N . PRO A 1 258 ? 14.063 22.600 -4.077 1.00 37.31 258 PRO A N 1
ATOM 2077 C CA . PRO A 1 258 ? 14.675 23.423 -3.038 1.00 37.31 258 PRO A CA 1
ATOM 2078 C C . PRO A 1 258 ? 14.254 22.933 -1.645 1.00 37.31 258 PRO A C 1
ATOM 2080 O O . PRO A 1 258 ? 13.088 23.079 -1.285 1.00 37.31 258 PRO A O 1
ATOM 2083 N N . GLY A 1 259 ? 15.192 22.399 -0.854 1.00 45.25 259 GLY A N 1
ATOM 2084 C CA . GLY A 1 259 ? 15.007 22.247 0.595 1.00 45.25 259 GLY A CA 1
ATOM 2085 C C . GLY A 1 259 ? 15.474 20.952 1.262 1.00 45.25 259 GLY A C 1
ATOM 2086 O O . GLY A 1 259 ? 15.618 20.990 2.476 1.00 45.25 259 GLY A O 1
ATOM 2087 N N . ASP A 1 260 ? 15.763 19.864 0.539 1.00 49.09 260 ASP A N 1
ATOM 2088 C CA . ASP A 1 260 ? 16.139 18.579 1.161 1.00 49.09 260 ASP A CA 1
ATOM 2089 C C . ASP A 1 260 ? 17.415 17.958 0.569 1.00 49.09 260 ASP A C 1
ATOM 2091 O O . ASP A 1 260 ? 17.742 18.139 -0.607 1.00 49.09 260 ASP A O 1
ATOM 2095 N N . GLU A 1 261 ? 18.142 17.205 1.403 1.00 53.00 261 GLU A N 1
ATOM 2096 C CA . GLU A 1 261 ? 19.255 16.353 0.973 1.00 53.00 261 GLU A CA 1
ATOM 2097 C C . GLU A 1 261 ? 18.740 15.215 0.075 1.00 53.00 261 GLU A C 1
ATOM 2099 O O . GLU A 1 261 ? 17.707 14.597 0.337 1.00 53.00 261 GLU A O 1
ATOM 2104 N N . VAL A 1 262 ? 19.461 14.930 -1.012 1.00 52.59 262 VAL A N 1
ATOM 2105 C CA . VAL A 1 262 ? 19.052 13.918 -1.994 1.00 52.59 262 VAL A CA 1
ATOM 2106 C C . VAL A 1 262 ? 19.064 12.523 -1.363 1.00 52.59 262 VAL A C 1
ATOM 2108 O O . VAL A 1 262 ? 20.066 12.117 -0.777 1.00 52.59 262 VAL A O 1
ATOM 2111 N N . SER A 1 263 ? 17.977 11.763 -1.544 1.00 48.06 263 SER A N 1
ATOM 2112 C CA . SER A 1 263 ? 17.865 10.384 -1.050 1.00 48.06 263 SER A CA 1
ATOM 2113 C C . SER A 1 263 ? 19.061 9.509 -1.484 1.00 48.06 263 SER A C 1
ATOM 2115 O O . SER A 1 263 ? 19.411 9.503 -2.673 1.00 48.06 263 SER A O 1
ATOM 2117 N N . PRO A 1 264 ? 19.655 8.713 -0.572 1.00 45.03 264 PRO A N 1
ATOM 2118 C CA . PRO A 1 264 ? 20.737 7.784 -0.889 1.00 45.03 264 PRO A CA 1
ATOM 2119 C C . PRO A 1 264 ? 20.396 6.807 -2.022 1.00 45.03 264 PRO A C 1
ATOM 2121 O O . PRO A 1 264 ? 21.247 6.557 -2.873 1.00 45.03 264 PRO A O 1
ATOM 2124 N N . SER A 1 265 ? 19.152 6.319 -2.101 1.00 43.81 265 SER A N 1
ATOM 2125 C CA . SER A 1 265 ? 18.716 5.392 -3.158 1.00 43.81 265 SER A CA 1
ATOM 2126 C C . SER A 1 265 ? 18.670 6.059 -4.539 1.00 43.81 265 SER A C 1
ATOM 2128 O O . SER A 1 265 ? 19.014 5.443 -5.551 1.00 43.81 265 SER A O 1
ATOM 2130 N N . VAL A 1 266 ? 18.346 7.355 -4.594 1.00 52.00 266 VAL A N 1
ATOM 2131 C CA . VAL A 1 266 ? 18.369 8.171 -5.823 1.00 52.00 266 VAL A CA 1
ATOM 2132 C C . VAL A 1 266 ? 19.810 8.484 -6.245 1.00 52.00 266 VAL A C 1
ATOM 2134 O O . VAL A 1 266 ? 20.148 8.414 -7.429 1.00 52.00 266 VAL A O 1
ATOM 2137 N N . LEU A 1 267 ? 20.694 8.763 -5.283 1.00 54.31 267 LEU A N 1
ATOM 2138 C CA . LEU A 1 267 ? 22.135 8.929 -5.514 1.00 54.31 267 LEU A CA 1
ATOM 2139 C C . LEU A 1 267 ? 22.801 7.640 -6.013 1.00 54.31 267 LEU A C 1
ATOM 2141 O O . LEU A 1 267 ? 23.654 7.691 -6.898 1.00 54.31 267 LEU A O 1
ATOM 2145 N N . GLU A 1 268 ? 22.430 6.482 -5.473 1.00 49.62 268 GLU A N 1
ATOM 2146 C CA . GLU A 1 268 ? 22.919 5.199 -5.980 1.00 49.62 268 GLU A CA 1
ATOM 2147 C C . GLU A 1 268 ? 22.366 4.893 -7.372 1.00 49.62 268 GLU A C 1
ATOM 2149 O O . GLU A 1 268 ? 23.133 4.513 -8.256 1.00 49.62 268 GLU A O 1
ATOM 2154 N N . SER A 1 269 ? 21.079 5.158 -7.612 1.00 50.81 26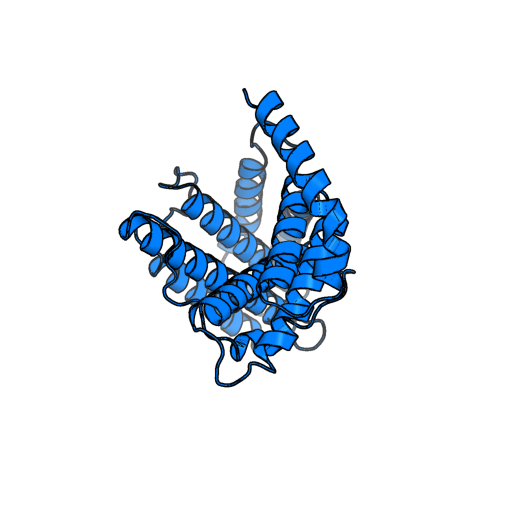9 SER A N 1
ATOM 2155 C CA . SER A 1 269 ? 20.449 4.970 -8.925 1.00 50.81 269 SER A CA 1
ATOM 2156 C C . SER A 1 269 ? 21.110 5.830 -10.009 1.00 50.81 269 SER A C 1
ATOM 2158 O O . SER A 1 269 ? 21.459 5.319 -11.071 1.00 50.81 269 SER A O 1
ATOM 2160 N N . THR A 1 270 ? 21.367 7.116 -9.744 1.00 55.06 270 THR A N 1
ATOM 2161 C CA . THR A 1 270 ? 22.058 8.019 -10.691 1.00 55.06 270 THR A CA 1
ATOM 2162 C C . THR A 1 270 ? 23.496 7.592 -10.967 1.00 55.06 270 THR A C 1
ATOM 2164 O O . THR A 1 270 ? 23.916 7.555 -12.127 1.00 55.06 270 THR A O 1
ATOM 2167 N N . LYS A 1 271 ? 24.254 7.201 -9.932 1.00 55.69 271 LYS A N 1
ATOM 2168 C CA . LYS A 1 271 ? 25.610 6.650 -10.098 1.00 55.69 271 LYS A CA 1
ATOM 2169 C C . LYS A 1 271 ? 25.599 5.383 -10.944 1.00 55.69 271 LYS A C 1
ATOM 2171 O O . LYS A 1 271 ? 26.449 5.222 -11.818 1.00 55.69 271 LYS A O 1
ATOM 2176 N N . LEU A 1 272 ? 24.639 4.496 -10.708 1.00 51.38 272 LEU A N 1
ATOM 2177 C CA . LEU A 1 272 ? 24.522 3.238 -11.428 1.00 51.38 272 LEU A CA 1
ATOM 2178 C C . LEU A 1 272 ? 24.147 3.482 -12.899 1.00 51.38 272 LEU A C 1
ATOM 2180 O O . LEU A 1 272 ? 24.819 2.960 -13.786 1.00 51.38 272 LEU A O 1
ATOM 2184 N N . ILE A 1 273 ? 23.198 4.380 -13.180 1.00 55.00 273 ILE A N 1
ATOM 2185 C CA . ILE A 1 273 ? 22.850 4.808 -14.547 1.00 55.00 273 ILE A CA 1
ATOM 2186 C C . ILE A 1 273 ? 24.059 5.427 -15.266 1.00 55.00 273 ILE A C 1
ATOM 2188 O O . ILE A 1 273 ? 24.326 5.094 -16.425 1.00 55.00 273 ILE A O 1
ATOM 2192 N N . ALA A 1 274 ? 24.822 6.299 -14.599 1.00 55.75 274 ALA A N 1
ATOM 2193 C CA . ALA A 1 274 ? 26.009 6.934 -15.171 1.00 55.75 274 ALA A CA 1
ATOM 2194 C C . ALA A 1 274 ? 27.119 5.915 -15.482 1.00 55.75 274 ALA A C 1
ATOM 2196 O O . ALA A 1 274 ? 27.684 5.926 -16.580 1.00 55.75 274 ALA A O 1
ATOM 2197 N N . ASN A 1 275 ? 27.389 5.001 -14.548 1.00 51.12 275 ASN A N 1
ATOM 2198 C CA . ASN A 1 275 ? 28.390 3.951 -14.713 1.00 51.12 275 ASN A CA 1
ATOM 2199 C C . ASN A 1 275 ? 28.043 3.034 -15.879 1.00 51.12 275 ASN A C 1
ATOM 2201 O O . ASN A 1 275 ? 28.897 2.756 -16.723 1.00 51.12 275 ASN A O 1
ATOM 2205 N N . VAL A 1 276 ? 26.788 2.601 -15.982 1.00 53.06 276 VAL A N 1
ATOM 2206 C CA . VAL A 1 276 ? 26.423 1.708 -17.074 1.00 53.06 276 VAL A CA 1
ATOM 2207 C C . VAL A 1 276 ? 26.310 2.450 -18.412 1.00 53.06 276 VAL A C 1
ATOM 2209 O O . VAL A 1 276 ? 26.699 1.898 -19.436 1.00 53.06 276 VAL A O 1
ATOM 2212 N N . SER A 1 277 ? 25.933 3.733 -18.429 1.00 55.91 277 SER A N 1
ATOM 2213 C CA . SER A 1 277 ? 26.031 4.570 -19.640 1.00 55.91 277 SER A CA 1
ATOM 2214 C C . SER A 1 277 ? 27.470 4.663 -20.164 1.00 55.91 277 SER A C 1
ATOM 2216 O O . SER A 1 277 ? 27.703 4.617 -21.374 1.00 55.91 277 SER A O 1
ATOM 2218 N N . ALA A 1 278 ? 28.453 4.779 -19.265 1.00 58.72 278 ALA A N 1
ATOM 2219 C CA . ALA A 1 278 ? 29.868 4.782 -19.626 1.00 58.72 278 ALA A CA 1
ATOM 2220 C C . ALA A 1 278 ? 30.327 3.410 -20.150 1.00 58.72 278 ALA A C 1
ATOM 2222 O O . ALA A 1 278 ? 31.021 3.345 -21.167 1.00 58.72 278 ALA A O 1
ATOM 2223 N N . LEU A 1 279 ? 29.896 2.317 -19.512 1.00 54.03 279 LEU A N 1
ATOM 2224 C CA . LEU A 1 279 ? 30.188 0.952 -19.962 1.00 54.03 279 LEU A CA 1
ATOM 2225 C C . LEU A 1 279 ? 29.575 0.650 -21.335 1.00 54.03 279 LEU A C 1
ATOM 2227 O O . LEU A 1 279 ? 30.257 0.087 -22.190 1.00 54.03 279 LEU A O 1
ATOM 2231 N N . LEU A 1 280 ? 28.339 1.089 -21.589 1.00 56.38 280 LEU A N 1
ATOM 2232 C CA . LEU A 1 280 ? 27.676 0.949 -22.886 1.00 56.38 280 LEU A CA 1
ATOM 2233 C C . LEU A 1 280 ? 28.440 1.698 -23.987 1.00 56.38 280 LEU A C 1
ATOM 2235 O O . LEU A 1 280 ? 28.739 1.103 -25.022 1.00 56.38 280 LEU A O 1
ATOM 2239 N N . LYS A 1 281 ? 28.868 2.948 -23.745 1.00 59.50 281 LYS A N 1
ATOM 224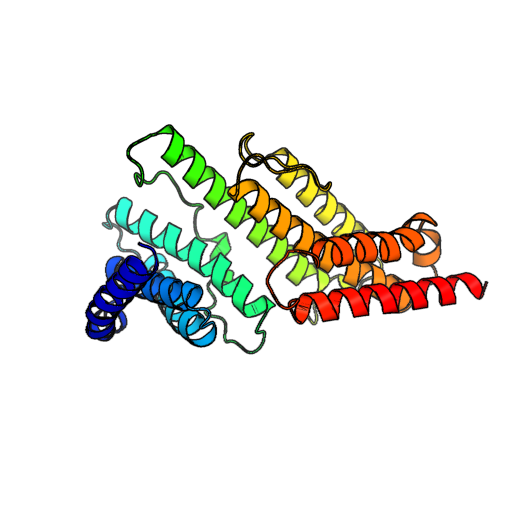0 C CA . LYS A 1 281 ? 29.712 3.711 -24.691 1.00 59.50 281 LYS A CA 1
ATOM 2241 C C . LYS A 1 281 ? 31.056 3.031 -24.971 1.00 59.50 281 LYS A C 1
ATOM 2243 O O . LYS A 1 281 ? 31.491 2.977 -26.117 1.00 59.50 281 LYS A O 1
ATOM 2248 N N . LEU A 1 282 ? 31.708 2.495 -23.939 1.00 57.44 282 LEU A N 1
ATOM 2249 C CA . LEU A 1 282 ? 32.982 1.780 -24.077 1.00 57.44 282 LEU A CA 1
ATOM 2250 C C . LEU A 1 282 ? 32.832 0.454 -24.827 1.00 57.44 282 LEU A C 1
ATOM 2252 O O . LEU A 1 282 ? 33.731 0.079 -25.573 1.00 57.44 282 LEU A O 1
ATOM 2256 N N . SER A 1 283 ? 31.716 -0.251 -24.627 1.00 53.97 283 SER A N 1
ATOM 2257 C CA . SER A 1 283 ? 31.415 -1.484 -25.353 1.00 53.97 283 SER A CA 1
ATOM 2258 C C . SER A 1 283 ? 31.137 -1.213 -26.830 1.00 53.97 283 SER A C 1
ATOM 2260 O O . SER A 1 283 ? 31.597 -1.980 -27.664 1.00 53.97 283 SER A O 1
ATOM 2262 N N . TRP A 1 284 ? 30.480 -0.091 -27.156 1.00 55.59 284 TRP A N 1
ATOM 2263 C CA . TRP A 1 284 ? 30.128 0.285 -28.526 1.00 55.59 284 TRP A CA 1
ATOM 2264 C C . TRP A 1 284 ? 31.316 0.801 -29.350 1.00 55.59 284 TRP A C 1
ATOM 2266 O O . TRP A 1 284 ? 31.380 0.522 -30.538 1.00 55.59 284 TRP A O 1
ATOM 2276 N N . ASN A 1 285 ? 32.276 1.491 -28.722 1.00 54.41 285 ASN A N 1
ATOM 2277 C CA . ASN A 1 285 ? 33.484 2.028 -29.373 1.00 54.41 285 ASN A CA 1
ATOM 2278 C C . ASN A 1 285 ? 34.609 0.991 -29.599 1.00 54.41 285 ASN A C 1
ATOM 2280 O O . ASN A 1 285 ? 35.698 1.366 -30.032 1.00 54.41 285 ASN A O 1
ATOM 2284 N N . LYS A 1 286 ? 34.401 -0.278 -29.221 1.00 48.09 286 LYS A N 1
ATOM 2285 C CA . LYS A 1 286 ? 35.379 -1.372 -29.380 1.00 48.09 286 LYS A CA 1
ATOM 2286 C C . LYS A 1 286 ? 35.111 -2.288 -30.585 1.00 48.09 286 LYS A C 1
ATOM 2288 O O . LYS A 1 286 ? 35.895 -3.214 -30.785 1.00 48.09 286 LYS A O 1
ATOM 2293 N N . ASP A 1 287 ? 34.064 -2.007 -31.359 1.00 43.28 287 ASP A N 1
ATOM 2294 C CA . ASP A 1 287 ? 33.850 -2.541 -32.715 1.00 43.28 287 ASP A CA 1
ATOM 2295 C C . ASP A 1 287 ? 34.165 -1.436 -33.737 1.00 43.28 287 ASP A C 1
ATOM 2297 O O . ASP A 1 287 ? 34.616 -1.780 -34.851 1.00 43.28 287 ASP A O 1
#

InterPro domains:
  IPR007219 Xylanolytic transcriptional activator, regulatory domain [PF04082] (29-183)

Foldseek 3Di:
DVVVVVVVVVVVLVVLVVCLVVLLVDLFLVSLVSLQVNLVVCVVVVNNVRSLVSLLSSLLSLVVCLVPPDPPDDPQSVLSSLLSLLVSLLSNLVSCVVPVPDDDSCSVVCVVVRDQRDQDPPDPDPVVSVVVSLLSVLSSLLSVLLVVLCCQQPPPPRHCLVVPVCVVVVLVVSVVVLVVSQVPRPPQLHDDLDPDDHNDVSNVVSSVSSLVSVLVSLLSVLCSLLPDDPVVVVVDDPCNLVVLVVNLVVLVVVQPDPDDDRDPVSVVSSVSSVVSSVSNVVVVVVD

Nearest PDB structures (foldseek):
  5oqo-assembly1_A  TM=1.997E-01  e=3.272E-01  Saccharomyces cerevisiae S288C
  8fbj-assembly1_A  TM=2.218E-01  e=4.709E+00  synthetic construct
  7ra3-assembly1_R  TM=1.887E-01  e=2.444E+00  Homo sapiens

Solvent-accessible surface area (backbone atoms only — not comparable to full-atom values): 16382 Å² total; per-residue (Å²): 112,68,71,59,52,53,51,50,51,49,56,53,45,54,62,51,56,75,50,43,68,56,34,69,73,47,94,45,60,65,23,33,48,53,32,35,53,51,9,51,52,28,46,77,68,72,33,61,72,63,10,47,55,27,31,44,52,18,34,42,51,38,52,51,49,69,74,67,60,62,97,82,62,59,67,68,54,53,50,52,40,42,47,50,42,56,50,32,48,51,51,50,53,54,48,40,73,79,40,71,85,58,85,80,68,58,57,73,78,48,48,88,76,53,75,76,78,73,93,69,94,82,52,94,46,69,68,59,35,48,51,53,51,54,50,50,51,52,54,52,54,52,44,52,51,47,52,49,52,45,47,44,49,61,35,94,86,82,21,38,60,79,37,84,80,54,31,64,60,52,52,52,49,53,51,50,55,51,52,52,54,56,70,70,41,57,82,67,45,40,63,70,94,56,95,64,84,51,80,33,72,66,14,45,52,54,49,52,54,52,52,54,47,52,50,54,56,48,50,55,57,46,50,49,69,66,71,77,47,82,69,56,60,75,72,54,54,78,64,59,70,49,44,32,59,48,51,44,50,52,52,58,58,64,61,70,52,94,86,66,83,76,55,67,70,58,55,51,49,46,52,50,41,51,53,44,38,51,49,47,53,56,60,63,75,72,115

Sequence (287 aa):
MESQQRFLGSMYFECAFKKIPLAQAEFTADAVQCLFFTGLYFSFLQRPLQAWSFISAAATKCRLLLSYTPSDQPPERLECLRRIFWSCYILESDFLAELSALPQTGIAEIESLIPLPGEYSTQESQSDQEQSSLYFLACISMRRLLNRVHDLLYARNDGVGFDNNQFPSVVSELGHQLEEWKDLLPFHFQFSVDLDSTKSPEGAFLRQRLLTLVSMASVVLITLAASRVHFLRQLITQKVIEIGPHINGLITRWMYIPGDEVSPSVLESTKLIANVSALLKLSWNKD

Mean predicted aligned error: 11.48 Å

Organism: NCBI:txid1131564

Radius of gyration: 21.8 Å; Cα contacts (8 Å, |Δi|>4): 225; chains: 1; bounding box: 58×46×59 Å